Protein AF-A0A455ZDM4-F1 (afdb_monomer)

Nearest PDB structures (foldseek):
  7m30-assembly1_D  TM=3.899E-01  e=8.825E-01  Human betaherpesvirus 5
  1i3s-assembly2_B  TM=4.236E-01  e=5.001E+00  Autographa californica nucleopolyhedrovirus
  5ypz-assembly1_A  TM=2.603E-01  e=2.805E+00  Escherichia coli
  2p7q-assembly4_C-2  TM=2.617E-01  e=5.614E+00  Listeria monocytogenes EGD-e
  5ax6-assembly1_A  TM=1.168E-01  e=2.647E+00  Escherichia coli

pLDDT: mean 83.83, std 15.77, range [37.62, 98.62]

Sequence (285 aa):
MEKLGLNQQLLENRGVLVPLLKGLKTSVLVPISIRMGDTHIRTDARIALRANTSGLLEPIIYPVRKAPNFKESFFGHYFTKEDQRHLTTTGNMGRVVDLIHPVTNEVIPSLISIDRLTREFFSYRTENIRIPQTIGGIQLSKEQEEILKSGRVLFLENILSRRGNLFNASLQFNAEKGYVEFLFNKELKES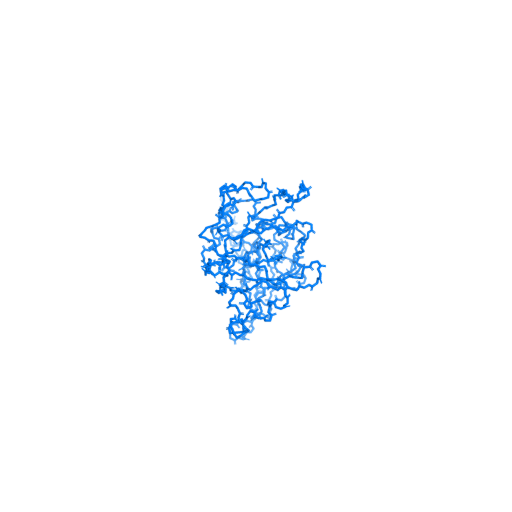KLNNLFQKNSTFKPPFDIPKIFRGKLLENWQYEKLKAGEIVYINGLTNKKGNQYQGYISYDKNNGKFEFSFKNPNKKEQQEAKKISGISKGRKL

InterPro domains:
  IPR025222 Domain of unknown function DUF3945 [PF13101] (132-185)
  IPR025222 Domain of unknown function DUF3945 [PF13101] (215-262)
  IPR025343 Domain of unknown function DUF4099 [PF13351] (1-71)

Mean predicted aligned error: 13.72 Å

Structure (mmCIF, N/CA/C/O backbone):
data_AF-A0A455ZDM4-F1
#
_entry.id   AF-A0A455ZDM4-F1
#
loop_
_atom_site.group_PDB
_atom_site.id
_atom_site.type_symbol
_atom_site.label_atom_id
_atom_site.label_alt_id
_atom_site.label_comp_id
_atom_site.label_asym_id
_atom_site.label_entity_id
_atom_site.label_seq_id
_atom_site.pdbx_PDB_ins_code
_atom_site.Cartn_x
_atom_site.Cartn_y
_atom_site.Cartn_z
_atom_site.occupancy
_atom_site.B_iso_or_equiv
_atom_site.auth_seq_id
_atom_site.auth_comp_id
_atom_site.auth_asym_id
_atom_site.auth_atom_id
_atom_site.pdbx_PDB_model_num
ATOM 1 N N . MET A 1 1 ? 5.289 -8.145 -26.610 1.00 77.44 1 MET A N 1
ATOM 2 C CA . MET A 1 1 ? 5.295 -9.226 -25.597 1.00 77.44 1 MET A CA 1
ATOM 3 C C . MET A 1 1 ? 6.269 -10.341 -25.965 1.00 77.44 1 MET A C 1
ATOM 5 O O . MET A 1 1 ? 7.134 -10.631 -25.153 1.00 77.44 1 MET A O 1
ATOM 9 N N . GLU A 1 2 ? 6.237 -10.879 -27.189 1.00 78.62 2 GLU A N 1
ATOM 10 C CA . GLU A 1 2 ? 7.187 -11.925 -27.635 1.00 78.62 2 GLU A CA 1
ATOM 11 C C . GLU A 1 2 ? 8.663 -11.518 -27.536 1.00 78.62 2 GLU A C 1
ATOM 13 O O . GLU A 1 2 ? 9.494 -12.312 -27.109 1.00 78.62 2 GLU A O 1
ATOM 18 N N . LYS A 1 3 ? 8.985 -10.247 -27.820 1.00 81.75 3 LYS A N 1
ATOM 19 C CA . LYS A 1 3 ? 10.337 -9.678 -27.637 1.00 81.75 3 LYS A CA 1
ATOM 20 C C . LYS A 1 3 ? 10.862 -9.753 -26.193 1.00 81.75 3 LYS A C 1
ATOM 22 O O . LYS A 1 3 ? 12.057 -9.593 -25.986 1.00 81.75 3 LYS A O 1
ATOM 27 N N . LEU A 1 4 ? 9.977 -9.972 -25.217 1.00 83.44 4 LEU A N 1
ATOM 28 C CA . LEU A 1 4 ? 10.308 -10.175 -23.804 1.00 83.44 4 LEU A CA 1
ATOM 29 C C . LEU A 1 4 ? 10.311 -11.661 -23.411 1.00 83.44 4 LEU A C 1
ATOM 31 O O . LEU A 1 4 ? 10.387 -11.980 -22.227 1.00 83.44 4 LEU A O 1
ATOM 35 N N . GLY A 1 5 ? 10.180 -12.578 -24.375 1.00 84.94 5 GLY A N 1
ATOM 36 C CA . GLY A 1 5 ? 10.022 -14.011 -24.125 1.00 84.94 5 GLY A CA 1
ATOM 37 C C . GLY A 1 5 ? 8.669 -14.386 -23.512 1.00 84.94 5 GLY A C 1
ATOM 38 O O . GLY A 1 5 ? 8.547 -15.450 -22.915 1.00 84.94 5 GLY A O 1
ATOM 39 N N . LEU A 1 6 ? 7.661 -13.515 -23.626 1.00 89.06 6 LEU A N 1
ATOM 40 C CA . LEU A 1 6 ? 6.334 -13.727 -23.050 1.00 89.06 6 LEU A CA 1
ATOM 41 C C . LEU A 1 6 ? 5.373 -14.266 -24.103 1.00 89.06 6 LEU A C 1
ATOM 43 O O . LEU A 1 6 ? 5.242 -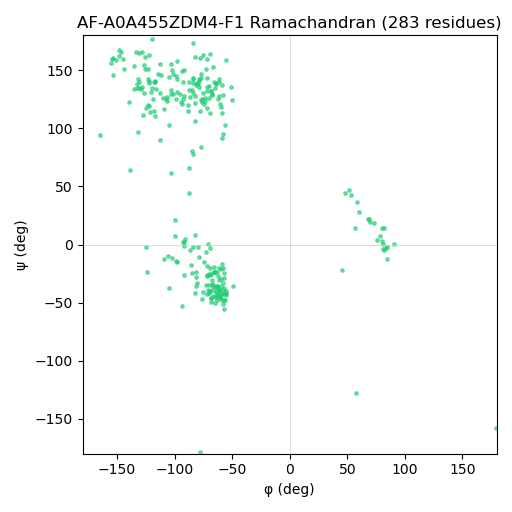13.675 -25.175 1.00 89.06 6 LEU A O 1
ATOM 47 N N . ASN A 1 7 ? 4.648 -15.326 -23.753 1.00 89.62 7 ASN A N 1
ATOM 48 C CA . ASN A 1 7 ? 3.557 -15.870 -24.555 1.00 89.62 7 ASN A CA 1
ATOM 49 C C . ASN A 1 7 ? 2.242 -15.892 -23.759 1.00 89.62 7 ASN A C 1
ATOM 51 O O . ASN A 1 7 ? 2.231 -15.760 -22.531 1.00 89.62 7 ASN A O 1
ATOM 55 N N . GLN A 1 8 ? 1.127 -16.030 -24.475 1.00 91.75 8 GLN A N 1
ATOM 56 C CA . GLN A 1 8 ? -0.216 -16.008 -23.896 1.00 91.75 8 GLN A CA 1
ATOM 57 C C . GLN A 1 8 ? -0.405 -17.112 -22.846 1.00 91.75 8 GLN A C 1
ATOM 59 O O . GLN A 1 8 ? -0.814 -16.820 -21.724 1.00 91.75 8 GLN A O 1
ATOM 64 N N . GLN A 1 9 ? -0.011 -18.344 -23.176 1.00 93.69 9 GLN A N 1
ATOM 65 C CA . GLN A 1 9 ? -0.153 -19.510 -22.303 1.00 93.69 9 GLN A CA 1
ATOM 66 C C . GLN A 1 9 ? 0.539 -19.313 -20.944 1.00 93.69 9 GLN A C 1
ATOM 68 O O . GLN A 1 9 ? -0.028 -19.631 -19.901 1.00 93.69 9 GLN A O 1
ATOM 73 N N . LEU A 1 10 ? 1.746 -18.736 -20.920 1.00 91.44 10 LEU A N 1
ATOM 74 C CA . LEU A 1 10 ? 2.462 -18.400 -19.688 1.00 91.44 10 LEU A CA 1
ATOM 75 C C . LEU A 1 10 ? 1.663 -17.412 -18.828 1.00 91.44 10 LEU A C 1
ATOM 77 O O . LEU A 1 10 ? 1.552 -17.600 -17.617 1.00 91.44 10 LEU A O 1
ATOM 81 N N . LEU A 1 11 ? 1.114 -16.360 -19.437 1.00 93.62 11 LEU A N 1
ATOM 82 C CA . LEU A 1 11 ? 0.364 -15.320 -18.726 1.00 93.62 11 LEU A CA 1
ATOM 83 C C . LEU A 1 11 ? -0.989 -15.833 -18.210 1.00 93.62 11 LEU A C 1
ATOM 85 O O . LEU A 1 11 ? -1.417 -15.433 -17.125 1.00 93.62 11 LEU A O 1
ATOM 89 N N . GLU A 1 12 ? -1.644 -16.725 -18.952 1.00 95.25 12 GLU A N 1
ATOM 90 C CA . GLU A 1 12 ? -2.886 -17.399 -18.548 1.00 95.25 12 GLU A CA 1
ATOM 91 C C . GLU A 1 12 ? -2.646 -18.370 -17.398 1.00 95.25 12 GLU A C 1
ATOM 93 O O . GLU A 1 12 ? -3.310 -18.265 -16.369 1.00 95.25 12 GLU A O 1
ATOM 98 N N . ASN A 1 13 ? -1.632 -19.233 -17.513 1.00 94.50 13 ASN A N 1
ATOM 99 C CA . ASN A 1 13 ? -1.263 -20.193 -16.470 1.00 94.50 13 ASN A CA 1
ATOM 100 C C . ASN A 1 13 ? -0.889 -19.504 -15.149 1.00 94.50 13 ASN A C 1
ATOM 102 O O . ASN A 1 13 ? -1.081 -20.059 -14.070 1.00 94.50 13 ASN A O 1
ATOM 106 N N . ARG A 1 14 ? -0.350 -18.282 -15.220 1.00 93.06 14 ARG A N 1
ATOM 107 C CA . ARG A 1 14 ? -0.032 -17.450 -14.049 1.00 93.06 14 ARG A CA 1
ATOM 108 C C . ARG A 1 14 ? -1.217 -16.609 -13.563 1.00 93.06 14 ARG A C 1
ATOM 110 O O . ARG A 1 14 ? -1.086 -15.927 -12.549 1.00 93.06 14 ARG A O 1
ATOM 117 N N . GLY A 1 15 ? -2.351 -16.628 -14.265 1.00 95.06 15 GLY A N 1
ATOM 118 C CA . GLY A 1 15 ? -3.552 -15.863 -13.925 1.00 95.06 15 GLY A CA 1
ATOM 119 C C . GLY A 1 15 ? -3.395 -14.347 -14.075 1.00 95.06 15 GLY A C 1
ATOM 120 O O . GLY A 1 15 ? -4.125 -13.590 -13.438 1.00 95.06 15 GLY A O 1
ATOM 121 N N . VAL A 1 16 ? -2.433 -13.884 -14.881 1.00 95.81 16 VAL A N 1
ATOM 122 C CA . VAL A 1 16 ? -2.102 -12.454 -15.015 1.00 95.81 16 VAL A CA 1
ATOM 123 C C . VAL A 1 16 ? -2.513 -11.843 -16.349 1.00 95.81 16 VAL A C 1
ATOM 125 O O . VAL A 1 16 ? -2.532 -10.620 -16.435 1.00 95.81 16 VAL A O 1
ATOM 128 N N . LEU A 1 17 ? -2.888 -12.640 -17.358 1.00 94.56 17 LEU A N 1
ATOM 129 C CA . LEU A 1 17 ? -3.265 -12.115 -18.677 1.00 94.56 17 LEU A CA 1
ATOM 130 C C . LEU A 1 17 ? -4.421 -11.105 -18.595 1.00 94.56 17 LEU A C 1
ATOM 132 O O . LEU A 1 17 ? -4.282 -9.968 -19.034 1.00 94.56 17 LEU A O 1
ATOM 136 N N . VAL A 1 18 ? -5.552 -11.500 -18.003 1.00 94.56 18 VAL A N 1
ATOM 137 C CA . VAL A 1 18 ? -6.745 -10.639 -17.928 1.00 94.56 18 VAL A CA 1
ATOM 138 C C . VAL A 1 18 ? -6.487 -9.359 -17.116 1.00 94.56 18 VAL A C 1
ATOM 140 O O . VAL A 1 18 ? -6.825 -8.283 -17.610 1.00 94.56 18 VAL A O 1
ATOM 143 N N . PRO A 1 19 ? -5.880 -9.404 -15.910 1.00 93.94 19 PRO A N 1
ATOM 144 C CA . PRO A 1 19 ? -5.465 -8.188 -15.205 1.00 93.94 19 PRO A CA 1
ATOM 145 C C . PRO A 1 19 ? -4.550 -7.285 -16.038 1.00 93.94 19 PRO A C 1
ATOM 147 O O . PRO A 1 19 ? -4.764 -6.075 -16.077 1.00 93.94 19 PRO A O 1
ATOM 150 N N . LEU A 1 20 ? -3.572 -7.868 -16.735 1.00 92.69 20 LEU A N 1
ATOM 151 C CA . LEU A 1 20 ? -2.607 -7.127 -17.541 1.00 92.69 20 LEU A CA 1
ATOM 152 C C . LEU A 1 20 ? -3.279 -6.365 -18.690 1.00 92.69 20 LEU A C 1
ATOM 154 O O . LEU A 1 20 ? -2.979 -5.193 -18.903 1.00 92.69 20 LEU A O 1
ATOM 158 N N . LEU A 1 21 ? -4.237 -6.995 -19.378 1.00 90.81 21 LEU A N 1
ATOM 159 C CA . LEU A 1 21 ? -5.038 -6.354 -20.431 1.00 90.81 21 LEU A CA 1
ATOM 160 C C . LEU A 1 21 ? -5.947 -5.236 -19.896 1.00 90.81 21 LEU A C 1
ATOM 162 O O . LEU A 1 21 ? -6.287 -4.319 -20.635 1.00 90.81 21 LEU A O 1
ATOM 166 N N . LYS A 1 22 ? -6.300 -5.268 -18.605 1.00 91.88 22 LYS A N 1
ATOM 167 C CA . LYS A 1 22 ? -7.008 -4.176 -17.911 1.00 91.88 22 LYS A CA 1
ATOM 168 C C . LYS A 1 22 ? -6.071 -3.055 -17.437 1.00 91.88 22 LYS A C 1
ATOM 170 O O . LYS A 1 22 ? -6.500 -2.186 -16.683 1.00 91.88 22 LYS A O 1
ATOM 175 N N . GLY A 1 23 ? -4.795 -3.090 -17.825 1.00 89.50 23 GLY A N 1
ATOM 176 C CA . GLY A 1 23 ? -3.782 -2.115 -17.414 1.00 89.50 23 GLY A CA 1
ATOM 177 C C . GLY A 1 23 ? -3.233 -2.338 -16.002 1.00 89.50 23 GLY A C 1
ATOM 178 O O . GLY A 1 23 ? -2.477 -1.506 -15.501 1.00 89.50 23 GLY A O 1
ATOM 179 N N . LEU A 1 24 ? -3.581 -3.448 -15.341 1.00 92.56 24 LEU A N 1
ATOM 180 C CA . LEU A 1 24 ? -3.055 -3.760 -14.015 1.00 92.56 24 LEU A CA 1
ATOM 181 C C . LEU A 1 24 ? -1.655 -4.359 -14.128 1.00 92.56 24 LEU A C 1
ATOM 183 O O . LEU A 1 24 ? -1.386 -5.225 -14.961 1.00 92.56 24 LEU A O 1
ATOM 187 N N . LYS A 1 25 ? -0.763 -3.945 -13.229 1.00 95.00 25 LYS A N 1
ATOM 188 C CA . LYS A 1 25 ? 0.551 -4.574 -13.087 1.00 95.00 25 LYS A CA 1
ATOM 189 C C . LYS A 1 25 ? 0.388 -6.032 -12.637 1.00 95.00 25 LYS A C 1
ATOM 191 O O . LYS A 1 25 ? -0.423 -6.309 -11.750 1.00 95.00 25 LYS A O 1
ATOM 196 N N . THR A 1 26 ? 1.169 -6.959 -13.199 1.00 95.88 26 THR A N 1
ATOM 197 C CA . THR A 1 26 ? 1.106 -8.393 -12.859 1.00 95.88 26 THR A CA 1
ATOM 198 C C . THR A 1 26 ? 1.183 -8.599 -11.348 1.00 95.88 26 THR A C 1
ATOM 200 O O . THR A 1 26 ? 1.991 -7.970 -10.669 1.00 95.88 26 THR A O 1
ATOM 203 N N . SER A 1 27 ? 0.337 -9.462 -10.785 1.00 93.75 27 SER A N 1
ATOM 204 C CA . SER A 1 27 ? 0.298 -9.728 -9.335 1.00 93.75 27 SER A CA 1
ATOM 205 C C . SER A 1 27 ? 1.468 -10.586 -8.844 1.00 93.75 27 SER A C 1
ATOM 207 O O . SER A 1 27 ? 1.731 -10.644 -7.644 1.00 93.75 27 SER A O 1
ATOM 209 N N . VAL A 1 28 ? 2.171 -11.234 -9.774 1.00 95.56 28 VAL A N 1
ATOM 210 C CA . VAL A 1 28 ? 3.334 -12.089 -9.536 1.00 95.56 28 VAL A CA 1
ATOM 211 C C . VAL A 1 28 ? 4.497 -11.677 -10.435 1.00 95.56 28 VAL A C 1
ATOM 213 O O . VAL A 1 28 ? 4.321 -10.940 -11.412 1.00 95.56 28 VAL A O 1
ATOM 216 N N . LEU A 1 29 ? 5.680 -12.181 -10.095 1.00 96.44 29 LEU A N 1
ATOM 217 C CA . LEU A 1 29 ? 6.851 -12.122 -10.956 1.00 96.44 29 LEU A CA 1
ATOM 218 C C . LEU A 1 29 ? 6.670 -13.045 -12.163 1.00 96.44 29 LEU A C 1
ATOM 220 O O . LEU A 1 29 ? 6.207 -14.182 -12.031 1.00 96.44 29 LEU A O 1
ATOM 224 N N . VAL A 1 30 ? 7.037 -12.533 -13.331 1.00 95.31 30 VAL A N 1
ATOM 225 C CA . VAL A 1 30 ? 7.038 -13.254 -14.599 1.00 95.31 30 VAL A CA 1
ATOM 226 C C . VAL A 1 30 ? 8.469 -13.240 -15.141 1.00 95.31 30 VAL A C 1
ATOM 228 O O . VAL A 1 30 ? 9.076 -12.165 -15.180 1.00 95.31 30 VAL A O 1
ATOM 231 N N . PRO A 1 31 ? 9.014 -14.397 -15.555 1.00 94.50 31 PRO A N 1
ATOM 232 C CA . PRO A 1 31 ? 10.329 -14.441 -16.170 1.00 94.50 31 PRO A CA 1
ATOM 233 C C . PRO A 1 31 ? 10.277 -13.755 -17.533 1.00 94.50 31 PRO A C 1
ATOM 235 O O . PRO A 1 31 ? 9.392 -14.031 -18.346 1.00 94.50 31 PRO A O 1
ATOM 238 N N . ILE A 1 32 ? 11.239 -12.876 -17.787 1.00 94.25 32 ILE A N 1
ATOM 239 C CA . ILE A 1 32 ? 11.417 -12.202 -19.069 1.00 94.25 32 ILE A CA 1
ATOM 240 C C . ILE A 1 32 ? 12.816 -12.452 -19.620 1.00 94.25 32 ILE A C 1
ATOM 242 O O . ILE A 1 32 ? 13.791 -12.623 -18.883 1.00 94.25 32 ILE A O 1
ATOM 246 N N . SER A 1 33 ? 12.915 -12.432 -20.945 1.00 91.88 33 SER A N 1
ATOM 247 C CA . SER A 1 33 ? 14.182 -12.428 -21.663 1.00 91.88 33 SER A CA 1
ATOM 248 C C . SER A 1 33 ? 14.239 -11.216 -22.579 1.00 91.88 33 SER A C 1
ATOM 250 O O . SER A 1 33 ? 13.400 -11.065 -23.459 1.00 91.88 33 SER A O 1
ATOM 252 N N . ILE A 1 34 ? 15.231 -10.357 -22.364 1.00 89.25 34 ILE A N 1
ATOM 253 C CA . ILE A 1 34 ? 15.478 -9.166 -23.177 1.00 89.25 34 ILE A CA 1
ATOM 254 C C . ILE A 1 34 ? 16.709 -9.444 -24.039 1.00 89.25 34 ILE A C 1
ATOM 256 O O . ILE A 1 34 ? 17.759 -9.824 -23.518 1.00 89.25 34 ILE A O 1
ATOM 260 N N . ARG A 1 35 ? 16.572 -9.259 -25.355 1.00 87.38 35 ARG A N 1
ATOM 261 C CA . ARG A 1 35 ? 17.680 -9.330 -26.316 1.00 87.38 35 ARG A CA 1
ATOM 262 C C . ARG A 1 35 ? 18.039 -7.924 -26.786 1.00 87.38 35 ARG A C 1
ATOM 264 O O . ARG A 1 35 ? 17.174 -7.217 -27.298 1.00 87.38 35 ARG A O 1
ATOM 271 N N . MET A 1 36 ? 19.296 -7.533 -26.605 1.00 85.94 36 MET A N 1
ATOM 272 C CA . MET A 1 36 ? 19.855 -6.243 -27.019 1.00 85.94 36 MET A CA 1
ATOM 273 C C . MET A 1 36 ? 21.173 -6.495 -27.757 1.00 85.94 36 MET A C 1
ATOM 275 O O . MET A 1 36 ? 22.210 -6.698 -27.128 1.00 85.94 36 MET A O 1
ATOM 279 N N . GLY A 1 37 ? 21.117 -6.534 -29.093 1.00 86.00 37 GLY A N 1
ATOM 280 C CA . GLY A 1 37 ? 22.232 -7.025 -29.910 1.00 86.00 37 GLY A CA 1
ATOM 281 C C . GLY A 1 37 ? 22.587 -8.464 -29.523 1.00 86.00 37 GLY A C 1
ATOM 282 O O . GLY A 1 37 ? 21.695 -9.305 -29.396 1.00 86.00 37 GLY A O 1
ATOM 283 N N . ASP A 1 38 ? 23.864 -8.713 -29.242 1.00 89.69 38 ASP A N 1
ATOM 284 C CA . ASP A 1 38 ? 24.358 -10.020 -28.780 1.00 89.69 38 ASP A CA 1
ATOM 285 C C . ASP A 1 38 ? 24.091 -10.278 -27.286 1.00 89.69 38 ASP A C 1
ATOM 287 O O . ASP A 1 38 ? 24.223 -11.401 -26.787 1.00 89.69 38 ASP A O 1
ATOM 291 N N . THR A 1 39 ? 23.668 -9.248 -26.546 1.00 90.00 39 THR A N 1
ATOM 292 C CA . THR A 1 39 ? 23.433 -9.346 -25.104 1.00 90.00 39 THR A CA 1
ATOM 293 C C . THR A 1 39 ? 22.061 -9.943 -24.814 1.00 90.00 39 THR A C 1
ATOM 295 O O . THR A 1 39 ? 21.026 -9.458 -25.276 1.00 90.00 39 THR A O 1
ATOM 298 N N . HIS A 1 40 ? 22.056 -10.981 -23.978 1.00 89.81 40 HIS A N 1
ATOM 299 C CA . HIS A 1 40 ? 20.859 -11.683 -23.532 1.00 89.81 40 HIS A CA 1
ATOM 300 C C . HIS A 1 40 ? 20.691 -11.531 -22.020 1.00 89.81 40 HIS A C 1
ATOM 302 O O . HIS A 1 40 ? 21.441 -12.114 -21.240 1.00 89.81 40 HIS A O 1
ATOM 308 N N . ILE A 1 41 ? 19.673 -10.784 -21.597 1.00 89.56 41 ILE A N 1
ATOM 309 C CA . ILE A 1 41 ? 19.326 -10.611 -20.183 1.00 89.56 41 ILE A CA 1
ATOM 310 C C . ILE A 1 41 ? 18.141 -11.519 -19.864 1.00 89.56 41 ILE A C 1
ATOM 312 O O . ILE A 1 41 ? 17.126 -11.494 -20.563 1.00 89.56 41 ILE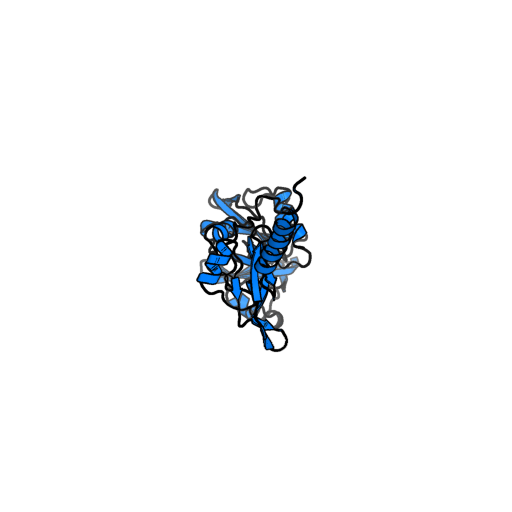 A O 1
ATOM 316 N N . ARG A 1 42 ? 18.254 -12.312 -18.796 1.00 91.88 42 ARG A N 1
ATOM 317 C CA . ARG A 1 42 ? 17.144 -13.076 -18.211 1.00 91.88 42 ARG A CA 1
ATOM 318 C C . ARG A 1 42 ? 16.932 -12.614 -16.781 1.00 91.88 42 ARG A C 1
ATOM 320 O O . ARG A 1 42 ? 17.876 -12.604 -15.997 1.00 91.88 42 ARG A O 1
ATOM 327 N N . THR A 1 43 ? 15.711 -12.214 -16.457 1.00 93.50 43 THR A N 1
ATOM 328 C CA . THR A 1 43 ? 15.358 -11.743 -15.116 1.00 93.50 43 THR A CA 1
ATOM 329 C C . THR A 1 43 ? 13.879 -11.963 -14.847 1.00 93.50 43 THR A C 1
ATOM 331 O O . THR A 1 43 ? 13.086 -12.105 -15.777 1.00 93.50 43 THR A O 1
ATOM 334 N N . ASP A 1 44 ? 13.508 -11.956 -13.576 1.00 95.38 44 ASP A N 1
ATOM 335 C CA . ASP A 1 44 ? 12.117 -11.881 -13.163 1.00 95.38 44 ASP A CA 1
ATOM 336 C C . ASP A 1 44 ? 11.690 -10.414 -13.057 1.00 95.38 44 ASP A C 1
ATOM 338 O O . ASP A 1 44 ? 12.438 -9.550 -12.586 1.00 95.38 44 ASP A O 1
ATOM 342 N N . ALA A 1 45 ? 10.468 -10.122 -13.493 1.00 96.12 45 ALA A N 1
ATOM 343 C CA . ALA A 1 45 ? 9.913 -8.777 -13.451 1.00 96.12 45 ALA A CA 1
ATOM 344 C C . ALA A 1 45 ? 8.413 -8.793 -13.158 1.00 96.12 45 ALA A C 1
ATOM 346 O O . ALA A 1 45 ? 7.715 -9.782 -13.395 1.00 96.12 45 ALA A O 1
ATOM 347 N N . ARG A 1 46 ? 7.895 -7.660 -12.686 1.00 96.81 46 ARG A N 1
ATOM 348 C CA . ARG A 1 46 ? 6.471 -7.344 -12.839 1.00 96.81 46 ARG A CA 1
ATOM 349 C C . ARG A 1 46 ? 6.278 -6.511 -14.093 1.00 96.81 46 ARG A C 1
ATOM 351 O O . ARG A 1 46 ? 7.163 -5.751 -14.478 1.00 96.81 46 ARG A O 1
ATOM 358 N N . ILE A 1 47 ? 5.121 -6.650 -14.726 1.00 95.31 47 ILE A N 1
ATOM 359 C CA . ILE A 1 47 ? 4.847 -6.019 -16.021 1.00 95.31 47 ILE A CA 1
ATOM 360 C C . ILE A 1 47 ? 3.511 -5.300 -15.952 1.00 95.31 47 ILE A C 1
ATOM 362 O O . ILE A 1 47 ? 2.567 -5.816 -15.361 1.00 95.31 47 ILE A O 1
ATOM 366 N N . ALA A 1 48 ? 3.422 -4.122 -16.553 1.00 94.62 48 ALA A N 1
ATOM 367 C CA . ALA A 1 48 ? 2.160 -3.445 -16.831 1.00 94.62 48 ALA A CA 1
ATOM 368 C C . ALA A 1 48 ? 2.094 -3.092 -18.320 1.00 94.62 48 ALA A C 1
ATOM 370 O O . ALA A 1 48 ? 3.132 -2.930 -18.955 1.00 94.62 48 ALA A O 1
ATOM 371 N N . LEU A 1 49 ? 0.892 -2.957 -18.874 1.00 93.00 49 LEU A N 1
ATOM 372 C CA . LEU A 1 49 ? 0.696 -2.407 -20.216 1.00 93.00 49 LEU A CA 1
ATOM 373 C C . LEU A 1 49 ? 0.200 -0.970 -20.093 1.00 93.00 49 LEU A C 1
ATOM 375 O O . LEU A 1 49 ? -0.722 -0.705 -19.319 1.00 93.00 49 LEU A O 1
ATOM 379 N N . ARG A 1 50 ? 0.798 -0.050 -20.849 1.00 90.88 50 ARG A N 1
ATOM 380 C CA . ARG A 1 50 ? 0.326 1.335 -20.957 1.00 90.88 50 ARG A CA 1
ATOM 381 C C . ARG A 1 50 ? 0.241 1.758 -22.410 1.00 90.88 50 ARG A C 1
ATOM 383 O O . ARG A 1 50 ? 1.090 1.383 -23.205 1.00 90.88 50 ARG A O 1
ATOM 390 N N . ALA A 1 51 ? -0.777 2.545 -22.738 1.00 90.31 51 ALA A N 1
ATOM 391 C CA . ALA A 1 51 ? -0.845 3.194 -24.035 1.00 90.31 51 ALA A CA 1
ATOM 392 C C . ALA A 1 51 ? 0.200 4.317 -24.099 1.00 90.31 51 ALA A C 1
ATOM 394 O O . ALA A 1 51 ? 0.303 5.121 -23.169 1.00 90.31 51 ALA A O 1
ATOM 395 N N . ASN A 1 52 ? 0.974 4.358 -25.178 1.00 87.94 52 ASN A N 1
ATOM 396 C CA . ASN A 1 52 ? 1.850 5.478 -25.491 1.00 87.94 52 ASN A CA 1
ATOM 397 C C . ASN A 1 52 ? 1.044 6.656 -26.078 1.00 87.94 52 ASN A C 1
ATOM 399 O O . ASN A 1 52 ? -0.179 6.590 -26.218 1.00 87.94 52 ASN A O 1
ATOM 403 N N . THR A 1 53 ? 1.725 7.743 -26.449 1.00 88.69 53 THR A N 1
ATOM 404 C CA . THR A 1 53 ? 1.093 8.946 -27.031 1.00 88.69 53 THR A CA 1
ATOM 405 C C . THR A 1 53 ? 0.367 8.684 -28.352 1.00 88.69 53 THR A C 1
ATOM 407 O O . THR A 1 53 ? -0.510 9.455 -28.724 1.00 88.69 53 THR A O 1
ATOM 410 N N . SER A 1 54 ? 0.700 7.594 -29.046 1.00 90.69 54 SER A N 1
ATOM 411 C CA . SER A 1 54 ? 0.044 7.153 -30.285 1.00 90.69 54 SER A CA 1
ATOM 412 C C . SER A 1 54 ? -1.105 6.165 -30.037 1.00 90.69 54 SER A C 1
ATOM 414 O O . SER A 1 54 ? -1.687 5.651 -30.988 1.00 90.69 54 SER A O 1
ATOM 416 N N . GLY A 1 55 ? -1.422 5.852 -28.775 1.00 87.19 55 GLY A N 1
ATOM 417 C CA . GLY A 1 55 ? -2.458 4.887 -28.401 1.00 87.19 55 GLY A CA 1
ATOM 418 C C . GLY A 1 55 ? -2.030 3.416 -28.480 1.00 87.19 55 GLY A C 1
ATOM 419 O O . GLY A 1 55 ? -2.843 2.534 -28.205 1.00 87.19 55 GLY A O 1
ATOM 420 N N . LEU A 1 56 ? -0.769 3.121 -28.817 1.00 88.75 56 LEU A N 1
ATOM 421 C CA . LEU A 1 56 ? -0.255 1.750 -28.876 1.00 88.75 56 LEU A CA 1
ATOM 422 C C . LEU A 1 56 ? 0.134 1.256 -27.481 1.00 88.75 56 LEU A C 1
ATOM 424 O O . LEU A 1 56 ? 0.755 1.980 -26.707 1.00 88.75 56 LEU A O 1
ATOM 428 N N . LEU A 1 57 ? -0.210 0.005 -27.166 1.00 87.38 57 LEU A N 1
ATOM 429 C CA . LEU A 1 57 ? 0.139 -0.611 -25.887 1.00 87.38 57 LEU A CA 1
ATOM 430 C C . LEU A 1 57 ? 1.614 -1.018 -25.843 1.00 87.38 57 LEU A C 1
ATOM 432 O O . LEU A 1 57 ? 2.070 -1.863 -26.615 1.00 87.38 57 LEU A O 1
ATOM 436 N N . GLU A 1 58 ? 2.326 -0.487 -24.858 1.00 89.50 58 GLU A N 1
ATOM 437 C CA . GLU A 1 58 ? 3.719 -0.792 -24.566 1.00 89.50 58 GLU A CA 1
ATOM 438 C C . GLU A 1 58 ? 3.866 -1.444 -23.183 1.00 89.50 58 GLU A C 1
ATOM 440 O O . GLU A 1 58 ? 3.190 -1.054 -22.221 1.00 89.50 58 GLU A O 1
ATOM 445 N N . PRO A 1 59 ? 4.744 -2.455 -23.052 1.00 90.44 59 PRO A N 1
ATOM 446 C CA . PRO A 1 59 ? 5.050 -3.048 -21.764 1.00 90.44 59 PRO A CA 1
ATOM 447 C C . PRO A 1 59 ? 5.985 -2.144 -20.956 1.00 90.44 59 PRO A C 1
ATOM 449 O O . PRO A 1 59 ? 7.100 -1.846 -21.377 1.00 90.44 59 PRO A O 1
ATOM 452 N N . ILE A 1 60 ? 5.565 -1.796 -19.743 1.00 93.00 60 ILE A N 1
ATOM 453 C CA . ILE A 1 60 ? 6.443 -1.244 -18.713 1.00 93.00 60 ILE A CA 1
ATOM 454 C C . ILE A 1 60 ? 6.955 -2.397 -17.857 1.00 93.00 60 ILE A C 1
ATOM 456 O O . ILE A 1 60 ? 6.171 -3.189 -17.325 1.00 93.00 60 ILE A O 1
ATOM 460 N N . ILE A 1 61 ? 8.278 -2.486 -17.741 1.00 93.75 61 ILE A N 1
ATOM 461 C CA . ILE A 1 61 ? 8.984 -3.575 -17.071 1.00 93.75 61 ILE A CA 1
ATOM 462 C C . ILE A 1 61 ? 9.540 -3.067 -15.745 1.00 93.75 61 ILE A C 1
ATOM 464 O O . ILE A 1 61 ? 10.312 -2.114 -15.719 1.00 93.75 61 ILE A O 1
ATOM 468 N N . TYR A 1 62 ? 9.192 -3.757 -14.664 1.00 95.56 62 TYR A N 1
ATOM 469 C CA . TYR A 1 62 ? 9.678 -3.499 -13.312 1.00 95.56 62 TYR A CA 1
ATOM 470 C C . TYR A 1 62 ? 10.550 -4.689 -12.872 1.00 95.56 62 TYR A C 1
ATOM 472 O O . TYR A 1 62 ? 10.014 -5.685 -12.368 1.00 95.56 62 TYR A O 1
ATOM 480 N N . PRO A 1 63 ? 11.870 -4.666 -13.137 1.00 94.62 63 PRO A N 1
ATOM 481 C CA . PRO A 1 63 ? 12.756 -5.791 -12.851 1.00 94.62 63 PRO A CA 1
ATOM 482 C C . PRO A 1 63 ? 13.006 -5.951 -11.347 1.00 94.62 63 PRO A C 1
ATOM 484 O O . PRO A 1 63 ? 13.021 -4.977 -10.593 1.00 94.62 63 PRO A O 1
ATOM 487 N N . VAL A 1 64 ? 13.256 -7.184 -10.903 1.00 95.56 64 VAL A N 1
ATOM 488 C CA . VAL A 1 64 ? 13.622 -7.449 -9.506 1.00 95.56 64 VAL A CA 1
ATOM 489 C C . VAL A 1 64 ? 14.999 -6.875 -9.182 1.00 95.56 64 VAL A C 1
ATOM 491 O O . VAL A 1 64 ? 15.989 -7.164 -9.854 1.00 95.56 64 VAL A O 1
ATOM 494 N N . ARG A 1 65 ? 15.077 -6.101 -8.096 1.00 93.62 65 ARG A N 1
ATOM 495 C CA . ARG A 1 65 ? 16.334 -5.613 -7.519 1.00 93.62 65 ARG A CA 1
ATOM 496 C C . ARG A 1 65 ? 16.712 -6.437 -6.294 1.00 93.62 65 ARG A C 1
ATOM 498 O O . ARG A 1 65 ? 15.857 -6.837 -5.504 1.00 93.62 65 ARG A O 1
ATOM 505 N N . LYS A 1 66 ? 18.020 -6.617 -6.084 1.00 92.25 66 LYS A N 1
ATOM 506 C CA . LYS A 1 66 ? 18.566 -7.307 -4.900 1.00 92.25 66 LYS A CA 1
ATOM 507 C C . LYS A 1 66 ? 18.133 -6.638 -3.590 1.00 92.25 66 LYS A C 1
ATOM 509 O O . LYS A 1 66 ? 17.847 -7.317 -2.610 1.00 92.25 66 LYS A O 1
ATOM 514 N N . ALA A 1 67 ? 18.104 -5.309 -3.579 1.00 93.19 67 ALA A N 1
ATOM 515 C CA . ALA A 1 67 ? 17.675 -4.500 -2.450 1.00 93.19 67 ALA A CA 1
ATOM 516 C C . ALA A 1 67 ? 17.088 -3.168 -2.950 1.00 93.19 67 ALA A C 1
ATOM 518 O O . ALA A 1 67 ? 17.402 -2.755 -4.072 1.00 93.19 67 ALA A O 1
ATOM 519 N N . PRO A 1 68 ? 16.268 -2.483 -2.134 1.00 94.38 68 PRO A N 1
ATOM 520 C CA . PRO A 1 68 ? 15.837 -1.121 -2.428 1.00 94.38 68 PRO A CA 1
ATOM 521 C C . PRO A 1 68 ? 17.044 -0.177 -2.483 1.00 94.38 68 PRO A C 1
ATOM 523 O O . PRO A 1 68 ? 17.953 -0.294 -1.656 1.00 94.38 68 PRO A O 1
ATOM 526 N N . ASN A 1 69 ? 17.064 0.766 -3.428 1.00 94.56 69 ASN A N 1
ATOM 527 C CA . ASN A 1 69 ? 18.184 1.702 -3.555 1.00 94.56 69 ASN A CA 1
ATOM 528 C C . ASN A 1 69 ? 18.023 2.914 -2.629 1.00 94.56 69 ASN A C 1
ATOM 530 O O . ASN A 1 69 ? 17.621 3.984 -3.064 1.00 94.56 69 ASN A O 1
ATOM 534 N N . PHE A 1 70 ? 18.357 2.757 -1.351 1.00 96.38 70 PHE A N 1
ATOM 535 C CA . PHE A 1 70 ? 18.342 3.871 -0.396 1.00 96.38 70 PHE A CA 1
ATOM 536 C C . PHE A 1 70 ? 19.579 4.785 -0.471 1.00 96.38 70 PHE A C 1
ATOM 538 O O . PHE A 1 70 ? 19.666 5.734 0.304 1.00 96.38 70 PHE A O 1
ATOM 545 N N . LYS A 1 71 ? 20.561 4.475 -1.332 1.00 95.12 71 LYS A N 1
ATOM 546 C CA . LYS A 1 71 ? 21.815 5.243 -1.435 1.00 95.12 71 LYS A CA 1
ATOM 547 C C . LYS A 1 71 ? 21.656 6.509 -2.271 1.00 95.12 71 LYS A C 1
ATOM 549 O O . LYS A 1 71 ? 22.330 7.497 -2.010 1.00 95.12 71 LYS A O 1
ATOM 554 N N . GL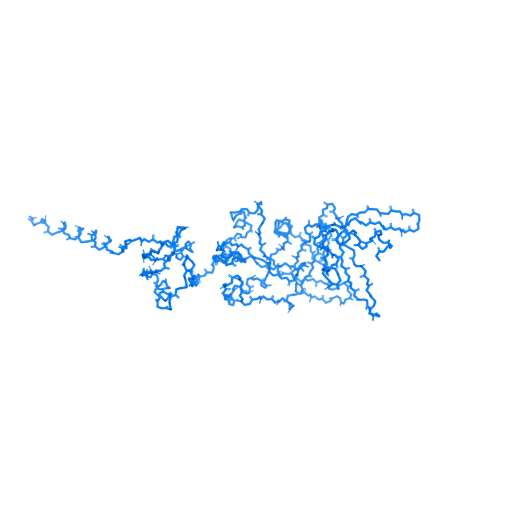U A 1 72 ? 20.792 6.450 -3.274 1.00 94.81 72 GLU A N 1
ATOM 555 C CA . GLU A 1 72 ? 20.485 7.567 -4.162 1.00 94.81 72 GLU A CA 1
ATOM 556 C C . GLU A 1 72 ? 19.210 8.279 -3.712 1.00 94.81 72 GLU A C 1
ATOM 558 O O . GLU A 1 72 ? 18.373 7.704 -3.008 1.00 94.81 72 GLU A O 1
ATOM 563 N N . SER A 1 73 ? 19.059 9.537 -4.129 1.00 96.12 73 SER A N 1
ATOM 564 C CA . SER A 1 73 ? 17.808 10.254 -3.921 1.00 96.12 73 SER A CA 1
ATOM 565 C C . SER A 1 73 ? 16.716 9.700 -4.836 1.00 96.12 73 SER A C 1
ATOM 567 O O . SER A 1 73 ? 16.949 9.336 -5.989 1.00 96.12 73 SER A O 1
ATOM 569 N N . PHE A 1 74 ? 15.492 9.656 -4.322 1.00 97.50 74 PHE A N 1
ATOM 570 C CA . PHE A 1 74 ? 14.307 9.334 -5.102 1.00 97.50 74 PHE A CA 1
ATOM 571 C C . PHE A 1 74 ? 13.536 10.622 -5.362 1.00 97.50 74 PHE A C 1
ATOM 573 O O . PHE A 1 74 ? 12.896 11.150 -4.457 1.00 97.50 74 PHE A O 1
ATOM 580 N N . PHE A 1 75 ? 13.647 11.155 -6.583 1.00 97.19 75 PHE A N 1
ATOM 581 C CA . PHE A 1 75 ? 13.046 12.440 -6.967 1.00 97.19 75 PHE A CA 1
ATOM 582 C C . PHE A 1 75 ? 13.398 13.578 -5.992 1.00 97.19 75 PHE A C 1
ATOM 584 O O . PHE A 1 75 ? 12.533 14.313 -5.527 1.00 97.19 75 PHE A O 1
ATOM 591 N N . GLY A 1 76 ? 14.682 13.688 -5.638 1.00 96.25 76 GLY A N 1
ATOM 592 C CA . GLY A 1 76 ? 15.183 14.700 -4.703 1.00 96.25 76 GLY A CA 1
ATOM 593 C C . GLY A 1 76 ? 15.056 14.334 -3.220 1.00 96.25 76 GLY A C 1
ATOM 594 O O . GLY A 1 76 ? 15.720 14.958 -2.396 1.00 96.25 76 GLY A O 1
ATOM 595 N N . HIS A 1 77 ? 14.295 13.294 -2.861 1.00 97.81 77 HIS A N 1
ATOM 596 C CA . HIS A 1 77 ? 14.165 12.847 -1.471 1.00 97.81 77 HIS A CA 1
ATOM 597 C C . HIS A 1 77 ? 15.271 11.867 -1.069 1.00 97.81 77 HIS A C 1
ATOM 599 O O . HIS A 1 77 ? 15.459 10.834 -1.713 1.00 97.81 77 HIS A O 1
ATOM 605 N N . TYR A 1 78 ? 15.964 12.154 0.034 1.00 97.62 78 TYR A N 1
ATOM 606 C CA . TYR A 1 78 ? 16.921 11.239 0.661 1.00 97.62 78 TYR A CA 1
ATOM 607 C C . TYR A 1 78 ? 16.268 10.514 1.839 1.00 97.62 78 TYR A C 1
ATOM 609 O O . TYR A 1 78 ? 15.757 11.135 2.771 1.00 97.62 78 TYR A O 1
ATOM 617 N N . PHE A 1 79 ? 16.308 9.182 1.819 1.00 97.31 79 PHE A N 1
ATOM 618 C CA . PHE A 1 79 ? 15.618 8.367 2.816 1.00 97.31 79 PHE A CA 1
ATOM 619 C C . PHE A 1 79 ? 16.327 8.368 4.171 1.00 97.31 79 PHE A C 1
ATOM 621 O O . PHE A 1 79 ? 17.456 7.883 4.306 1.00 97.31 79 PHE A O 1
ATOM 628 N N . THR A 1 80 ? 15.616 8.810 5.207 1.00 94.69 80 THR A N 1
ATOM 629 C CA . THR A 1 80 ? 16.076 8.695 6.596 1.00 94.69 80 THR A CA 1
ATOM 630 C C . THR A 1 80 ? 16.082 7.232 7.054 1.00 94.69 80 THR A C 1
ATOM 632 O O . THR A 1 80 ? 15.430 6.372 6.461 1.00 94.69 80 THR A O 1
ATOM 635 N N . LYS A 1 81 ? 16.770 6.920 8.160 1.00 92.06 81 LYS A N 1
ATOM 636 C CA . LYS A 1 81 ? 16.718 5.566 8.752 1.00 92.06 81 LYS A CA 1
ATOM 637 C C . LYS A 1 81 ? 15.289 5.140 9.110 1.00 92.06 81 LYS A C 1
ATOM 639 O O . LYS A 1 81 ? 14.967 3.957 9.024 1.00 92.06 81 LYS A O 1
ATOM 644 N N . GLU A 1 82 ? 14.444 6.090 9.501 1.00 88.06 82 GLU A N 1
ATOM 645 C CA . GLU A 1 82 ? 13.032 5.846 9.792 1.00 88.06 82 GLU A CA 1
ATOM 646 C C . GLU A 1 82 ? 12.252 5.504 8.517 1.00 88.06 82 GLU A C 1
ATOM 648 O O . GLU A 1 82 ? 11.571 4.479 8.485 1.00 88.06 82 GLU A O 1
ATOM 653 N N . ASP A 1 83 ? 12.444 6.266 7.434 1.00 94.38 83 ASP A N 1
ATOM 654 C CA . ASP A 1 83 ? 11.817 5.984 6.135 1.00 94.38 83 ASP A CA 1
ATOM 655 C C . ASP A 1 83 ? 12.171 4.578 5.646 1.00 94.38 83 ASP A C 1
ATOM 657 O O . ASP A 1 83 ? 11.299 3.799 5.255 1.00 94.38 83 ASP A O 1
ATOM 661 N N . GLN A 1 84 ? 13.462 4.235 5.710 1.00 94.94 84 GLN A N 1
ATOM 662 C CA . GLN A 1 84 ? 13.971 2.920 5.324 1.00 94.94 84 GLN A CA 1
ATOM 663 C C . GLN A 1 84 ? 13.322 1.818 6.159 1.00 94.94 84 GLN A C 1
ATOM 665 O O . GLN A 1 84 ? 12.899 0.791 5.623 1.00 94.94 84 GLN A O 1
ATOM 670 N N . ARG A 1 85 ? 13.193 2.033 7.473 1.00 91.06 85 ARG A N 1
ATOM 671 C CA . ARG A 1 85 ? 12.538 1.091 8.383 1.00 91.06 85 ARG A CA 1
ATOM 672 C C . ARG A 1 85 ? 11.059 0.919 8.034 1.00 91.06 85 ARG A C 1
ATOM 674 O O . ARG A 1 85 ? 10.596 -0.217 7.974 1.00 91.06 85 ARG A O 1
ATOM 681 N N . HIS A 1 86 ? 10.321 1.991 7.763 1.00 91.31 86 HIS A N 1
ATOM 682 C CA . HIS A 1 86 ? 8.908 1.908 7.379 1.00 91.31 86 HIS A CA 1
ATOM 683 C C . HIS A 1 86 ? 8.723 1.199 6.034 1.00 91.31 86 HIS A C 1
ATOM 685 O O . HIS A 1 86 ? 8.006 0.199 5.960 1.00 91.31 86 HIS A O 1
ATOM 691 N N . LEU A 1 87 ? 9.461 1.614 5.002 1.00 94.06 87 LEU A N 1
ATOM 692 C CA . LEU A 1 87 ? 9.403 1.013 3.667 1.00 94.06 87 LEU A CA 1
ATOM 693 C C . LEU A 1 87 ? 9.759 -0.476 3.685 1.00 94.06 87 LEU A C 1
ATOM 695 O O . LEU A 1 87 ? 9.081 -1.280 3.051 1.00 94.06 87 LEU A O 1
ATOM 699 N N . THR A 1 88 ? 10.777 -0.881 4.444 1.00 90.56 88 THR A N 1
ATOM 700 C CA . THR A 1 88 ? 11.148 -2.303 4.555 1.00 90.56 88 THR A CA 1
ATOM 701 C C . THR A 1 88 ? 10.147 -3.127 5.364 1.00 90.56 88 THR A C 1
ATOM 703 O O . THR A 1 88 ? 9.999 -4.321 5.104 1.00 90.56 88 THR A O 1
ATOM 706 N N . THR A 1 89 ? 9.430 -2.509 6.305 1.00 87.50 89 THR A N 1
ATOM 707 C CA . THR A 1 89 ? 8.550 -3.219 7.243 1.00 87.50 89 THR A CA 1
ATOM 708 C C . THR A 1 89 ? 7.100 -3.298 6.750 1.00 87.50 89 THR A C 1
ATOM 710 O O . THR A 1 89 ? 6.514 -4.385 6.683 1.00 87.50 89 THR A O 1
ATOM 713 N N . THR A 1 90 ? 6.504 -2.159 6.390 1.00 89.81 90 THR A N 1
ATOM 714 C CA . THR A 1 90 ? 5.111 -2.070 5.920 1.00 89.81 90 THR A CA 1
ATOM 715 C C . THR A 1 90 ? 5.006 -1.928 4.407 1.00 89.81 90 THR A C 1
ATOM 717 O O . THR A 1 90 ? 3.925 -2.139 3.864 1.00 89.81 90 THR A O 1
ATOM 720 N N . GLY A 1 91 ? 6.100 -1.660 3.696 1.00 93.94 91 GLY A N 1
ATOM 721 C CA . GLY A 1 91 ? 6.048 -1.365 2.264 1.00 93.94 91 GLY A CA 1
ATOM 722 C C . GLY A 1 91 ? 5.677 0.087 1.951 1.00 93.94 91 GLY A C 1
ATOM 723 O O . GLY A 1 91 ? 5.720 0.474 0.791 1.00 93.94 91 GLY A O 1
ATOM 724 N N . ASN A 1 92 ? 5.345 0.898 2.958 1.00 96.56 92 ASN A N 1
ATOM 725 C CA . ASN A 1 92 ? 4.878 2.273 2.795 1.00 96.56 92 ASN A CA 1
ATOM 726 C C . ASN A 1 92 ? 5.647 3.180 3.761 1.00 96.56 92 ASN A C 1
ATOM 728 O O . ASN A 1 92 ? 5.853 2.814 4.917 1.00 96.56 92 ASN A O 1
ATOM 732 N N . MET A 1 93 ? 6.061 4.365 3.315 1.00 95.44 93 MET A N 1
ATOM 733 C CA . MET A 1 93 ? 6.950 5.232 4.100 1.00 95.44 93 MET A CA 1
ATOM 734 C C . MET A 1 93 ? 6.281 5.856 5.332 1.00 95.44 93 MET A C 1
ATOM 736 O O . MET A 1 93 ? 6.955 6.161 6.311 1.00 95.44 93 MET A O 1
ATOM 740 N N . GLY A 1 94 ? 4.956 6.018 5.319 1.00 90.62 94 GLY A N 1
ATOM 741 C CA . GLY A 1 94 ? 4.217 6.480 6.498 1.00 90.62 94 GLY A CA 1
ATOM 742 C C . GLY A 1 94 ? 4.021 7.987 6.627 1.00 90.62 94 GLY A C 1
ATOM 743 O O . GLY A 1 94 ? 3.431 8.415 7.615 1.00 90.62 94 GLY A O 1
ATOM 744 N N . ARG A 1 95 ? 4.508 8.783 5.670 1.00 93.38 95 ARG A N 1
ATOM 745 C CA . ARG A 1 95 ? 4.417 10.248 5.691 1.00 93.38 95 ARG A CA 1
ATOM 746 C C . ARG A 1 95 ? 4.470 10.841 4.286 1.00 93.38 95 ARG A C 1
ATOM 748 O O . ARG A 1 95 ? 4.989 10.205 3.366 1.00 93.38 95 ARG A O 1
ATOM 755 N N . VAL A 1 96 ? 3.983 12.071 4.169 1.00 96.88 96 VAL A N 1
ATOM 756 C CA . VAL A 1 96 ? 4.107 12.907 2.970 1.00 96.88 96 VAL A CA 1
ATOM 757 C C . VAL A 1 96 ? 5.502 13.528 2.910 1.00 96.88 96 VAL A C 1
ATOM 759 O O . VAL A 1 96 ? 6.059 13.925 3.937 1.00 96.88 96 VAL A O 1
ATOM 762 N N . VAL A 1 97 ? 6.059 13.590 1.704 1.00 97.31 97 VAL A N 1
ATOM 763 C CA . VAL A 1 97 ? 7.289 14.312 1.369 1.00 97.31 97 VAL A CA 1
ATOM 764 C C . VAL A 1 97 ? 7.107 15.090 0.085 1.00 97.31 97 VAL A C 1
ATOM 766 O O . VAL A 1 97 ? 6.339 14.689 -0.787 1.00 97.31 97 VAL A O 1
ATOM 769 N N . ASP A 1 98 ? 7.873 16.156 -0.049 1.00 98.00 98 ASP A N 1
ATOM 770 C CA . ASP A 1 98 ? 7.959 16.911 -1.284 1.00 98.00 98 ASP A CA 1
ATOM 771 C C . ASP A 1 98 ? 8.943 16.231 -2.241 1.00 98.00 98 ASP A C 1
ATOM 773 O O . ASP A 1 98 ? 10.104 16.001 -1.900 1.00 98.00 98 ASP A O 1
ATOM 777 N N . LEU A 1 99 ? 8.461 15.872 -3.432 1.00 98.19 99 LEU A N 1
ATOM 778 C CA . LEU A 1 99 ? 9.254 15.257 -4.497 1.00 98.19 99 LEU A CA 1
ATOM 779 C C . LEU A 1 99 ? 9.400 16.205 -5.678 1.00 98.19 99 LEU A C 1
ATOM 781 O O . LEU A 1 99 ? 8.473 16.933 -6.010 1.00 98.19 99 LEU A O 1
ATOM 785 N N . ILE A 1 100 ? 10.544 16.151 -6.348 1.00 97.50 100 ILE A N 1
ATOM 786 C CA . ILE A 1 100 ? 10.844 16.987 -7.508 1.00 97.50 100 ILE A CA 1
ATOM 787 C C . ILE A 1 100 ? 10.480 16.225 -8.779 1.00 97.50 100 ILE A C 1
ATOM 789 O O . ILE A 1 100 ? 11.020 15.149 -9.051 1.00 97.50 100 ILE A O 1
ATOM 793 N N . HIS A 1 101 ? 9.579 16.782 -9.585 1.00 95.38 101 HIS A N 1
ATOM 794 C CA . HIS A 1 101 ? 9.239 16.203 -10.878 1.00 95.38 101 HIS A CA 1
ATOM 795 C C . HIS A 1 101 ? 10.472 16.182 -11.797 1.00 95.38 101 HIS A C 1
ATOM 797 O O . HIS A 1 101 ? 11.030 17.246 -12.071 1.00 95.38 101 HIS A O 1
ATOM 803 N N . PRO A 1 102 ? 10.870 15.026 -12.356 1.00 90.00 102 PRO A N 1
ATOM 804 C CA . PRO A 1 102 ? 12.140 14.901 -13.076 1.00 90.00 102 PRO A CA 1
ATOM 805 C C . PRO A 1 102 ? 12.215 15.720 -14.372 1.00 90.00 102 PRO A C 1
ATOM 807 O O . PRO A 1 102 ? 13.307 15.957 -14.873 1.00 90.00 102 PRO A O 1
ATOM 810 N N . VAL A 1 103 ? 11.070 16.129 -14.931 1.00 91.88 103 VAL A N 1
ATOM 811 C CA . VAL A 1 103 ? 11.008 16.896 -16.190 1.00 91.88 103 VAL A CA 1
ATOM 812 C C . VAL A 1 103 ? 10.691 18.371 -15.954 1.00 91.88 103 VAL A C 1
ATOM 814 O O . VAL A 1 103 ? 11.208 19.230 -16.655 1.00 91.88 103 VAL A O 1
ATOM 817 N N . THR A 1 104 ? 9.824 18.678 -14.987 1.00 95.38 104 THR A N 1
ATOM 818 C CA . THR A 1 104 ? 9.278 20.038 -14.810 1.00 95.38 104 THR A CA 1
ATOM 819 C C . THR A 1 104 ? 9.892 20.767 -13.622 1.00 95.38 104 THR A C 1
ATOM 821 O O . THR A 1 104 ? 9.645 21.957 -13.468 1.00 95.38 104 THR A O 1
ATOM 824 N N . ASN A 1 105 ? 10.672 20.078 -12.778 1.00 94.75 105 ASN A N 1
ATOM 825 C CA . ASN A 1 105 ? 11.211 20.582 -11.511 1.00 94.75 105 ASN A CA 1
ATOM 826 C C . ASN A 1 105 ? 10.150 21.093 -10.517 1.00 94.75 105 ASN A C 1
ATOM 828 O O . ASN A 1 105 ? 10.484 21.750 -9.535 1.00 94.75 105 ASN A O 1
ATOM 832 N N . GLU A 1 106 ? 8.877 20.768 -10.746 1.00 97.12 106 GLU A N 1
ATOM 833 C CA . GLU A 1 106 ? 7.788 21.062 -9.819 1.00 97.12 106 GLU A CA 1
ATOM 834 C C . GLU A 1 106 ? 7.992 20.301 -8.502 1.00 97.12 106 GLU A C 1
ATOM 836 O O . GLU A 1 106 ? 8.356 19.122 -8.513 1.00 97.12 106 GLU A O 1
ATOM 841 N N . VAL A 1 107 ? 7.720 20.968 -7.381 1.00 97.69 107 VAL A N 1
ATOM 842 C CA . VAL A 1 107 ? 7.721 20.368 -6.044 1.00 97.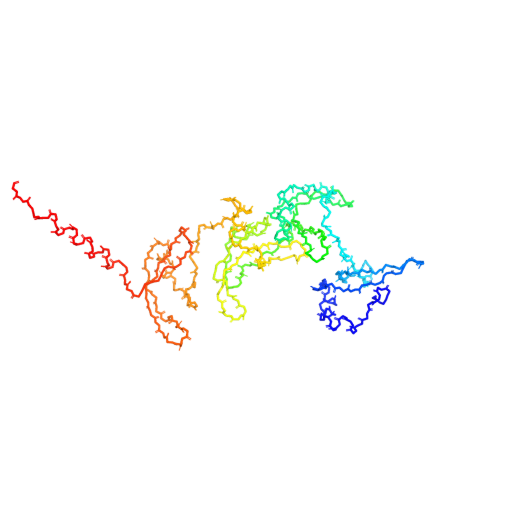69 107 VAL A CA 1
ATOM 843 C C . VAL A 1 107 ? 6.332 19.808 -5.743 1.00 97.69 107 VAL A C 1
ATOM 845 O O . VAL A 1 107 ? 5.349 20.543 -5.740 1.00 97.69 107 VAL A O 1
ATOM 848 N N . ILE A 1 108 ? 6.249 18.500 -5.500 1.00 98.00 108 ILE A N 1
ATOM 849 C CA . ILE A 1 108 ? 4.992 17.751 -5.461 1.00 98.00 108 ILE A CA 1
ATOM 850 C C . ILE A 1 108 ? 4.878 16.961 -4.153 1.00 98.00 108 ILE A C 1
ATOM 852 O O . ILE A 1 108 ? 5.568 15.942 -3.992 1.00 98.00 108 ILE A O 1
ATOM 856 N N . PRO A 1 109 ? 3.947 17.334 -3.260 1.00 98.06 109 PRO A N 1
ATOM 857 C CA . PRO A 1 109 ? 3.650 16.556 -2.067 1.00 98.06 109 PRO A CA 1
ATOM 858 C C . PRO A 1 109 ? 3.170 15.149 -2.443 1.00 98.06 109 PRO A C 1
ATOM 860 O O . PRO A 1 109 ? 2.179 14.959 -3.155 1.00 98.06 109 PRO A O 1
ATOM 863 N N . SER A 1 110 ? 3.893 14.138 -1.977 1.00 98.56 110 SER A N 1
ATOM 864 C CA . SER A 1 110 ? 3.720 12.752 -2.400 1.00 98.56 110 SER A CA 1
ATOM 865 C C . SER A 1 110 ? 3.927 11.767 -1.255 1.00 98.56 110 SER A C 1
ATOM 867 O O . SER A 1 110 ? 4.704 11.991 -0.327 1.00 98.56 110 SER A O 1
ATOM 869 N N . LEU A 1 111 ? 3.252 10.625 -1.349 1.00 98.56 111 LEU A N 1
ATOM 870 C CA . LEU A 1 111 ? 3.564 9.432 -0.569 1.00 98.56 111 LEU A CA 1
ATOM 871 C C . LEU A 1 111 ? 4.533 8.540 -1.341 1.00 98.56 111 LEU A C 1
ATOM 873 O O . LEU A 1 111 ? 4.490 8.504 -2.570 1.00 98.56 111 LEU A O 1
ATOM 877 N N . ILE A 1 112 ? 5.362 7.788 -0.613 1.00 98.62 112 ILE A N 1
ATOM 878 C CA . ILE A 1 112 ? 6.279 6.798 -1.189 1.00 98.62 112 ILE A CA 1
ATOM 879 C C . ILE A 1 112 ? 5.953 5.407 -0.647 1.00 98.62 112 ILE A C 1
ATOM 881 O O . ILE A 1 112 ? 5.815 5.210 0.565 1.00 98.62 112 ILE A O 1
ATOM 885 N N . SER A 1 113 ? 5.908 4.432 -1.548 1.00 98.38 113 SER A N 1
ATOM 886 C CA . SER A 1 113 ? 5.829 3.007 -1.234 1.00 98.38 113 SER A CA 1
ATOM 887 C C . SER A 1 113 ? 6.874 2.232 -2.015 1.00 98.38 113 SER A C 1
ATOM 889 O O . SER A 1 113 ? 7.451 2.726 -2.980 1.00 98.38 113 SER A O 1
ATOM 891 N N . ILE A 1 114 ? 7.115 0.997 -1.594 1.00 96.94 114 ILE A N 1
ATOM 892 C CA . ILE A 1 114 ? 7.975 0.058 -2.292 1.00 96.94 114 ILE A CA 1
ATOM 893 C C . ILE A 1 114 ? 7.167 -1.146 -2.762 1.00 96.94 114 ILE A C 1
ATOM 895 O O . ILE A 1 114 ? 6.414 -1.762 -2.003 1.00 96.94 114 ILE A O 1
ATOM 899 N N . ASP A 1 115 ? 7.371 -1.529 -4.016 1.00 95.94 115 ASP A N 1
ATOM 900 C CA . ASP A 1 115 ? 6.913 -2.819 -4.501 1.00 95.94 115 ASP A CA 1
ATOM 901 C C . ASP A 1 115 ? 7.750 -3.918 -3.847 1.00 95.94 115 ASP A C 1
ATOM 903 O O . ASP A 1 115 ? 8.952 -4.049 -4.079 1.00 95.94 115 ASP A O 1
ATOM 907 N N . ARG A 1 116 ? 7.123 -4.727 -2.999 1.00 92.25 116 ARG A N 1
ATOM 908 C CA . ARG A 1 116 ? 7.831 -5.750 -2.219 1.00 92.25 116 ARG A CA 1
ATOM 909 C C . ARG A 1 116 ? 8.454 -6.845 -3.085 1.00 92.25 116 ARG A C 1
ATOM 911 O O . ARG A 1 116 ? 9.402 -7.482 -2.627 1.00 92.25 116 ARG A O 1
ATOM 918 N N . LEU A 1 117 ? 7.934 -7.067 -4.294 1.00 94.50 117 LEU A N 1
ATOM 919 C CA . LEU A 1 117 ? 8.453 -8.077 -5.214 1.00 94.50 117 LEU A CA 1
ATOM 920 C C . LEU A 1 117 ? 9.663 -7.554 -5.989 1.00 94.50 117 LEU A C 1
ATOM 922 O O . LEU A 1 117 ? 10.643 -8.278 -6.130 1.00 94.50 117 LEU A O 1
ATOM 926 N N . THR A 1 118 ? 9.622 -6.304 -6.457 1.00 96.56 118 THR A N 1
ATOM 927 C CA . THR A 1 118 ? 10.687 -5.740 -7.309 1.00 96.56 118 THR A CA 1
ATOM 928 C C . THR A 1 118 ? 11.698 -4.886 -6.544 1.00 96.56 118 THR A C 1
ATOM 930 O O . THR A 1 118 ? 12.793 -4.630 -7.037 1.00 96.56 118 THR A O 1
ATOM 933 N N . ARG A 1 119 ? 11.363 -4.488 -5.311 1.00 95.88 119 ARG A N 1
ATOM 934 C CA . ARG A 1 119 ? 12.109 -3.549 -4.455 1.00 95.88 119 ARG A CA 1
ATOM 935 C C . ARG A 1 119 ? 12.266 -2.155 -5.064 1.00 95.88 119 ARG A C 1
ATOM 937 O O . ARG A 1 119 ? 13.224 -1.446 -4.766 1.00 95.88 119 ARG A O 1
ATOM 944 N N . GLU A 1 120 ? 11.321 -1.766 -5.905 1.00 96.19 120 GLU A N 1
ATOM 945 C CA . GLU A 1 120 ? 11.296 -0.471 -6.574 1.00 96.19 120 GLU A CA 1
ATOM 946 C C . GLU A 1 120 ? 10.385 0.519 -5.850 1.00 96.19 120 GLU A C 1
ATOM 948 O O . GLU A 1 120 ? 9.336 0.130 -5.331 1.00 96.19 120 GLU A O 1
ATOM 953 N N . PHE A 1 121 ? 10.796 1.787 -5.801 1.00 97.69 121 PHE A N 1
ATOM 954 C CA . PHE A 1 121 ? 10.015 2.852 -5.181 1.00 97.69 121 PHE A CA 1
ATOM 955 C C . PHE A 1 121 ? 8.977 3.416 -6.143 1.00 97.69 121 PHE A C 1
ATOM 957 O O . PHE A 1 121 ? 9.230 3.591 -7.332 1.00 97.69 121 PHE A O 1
ATOM 964 N N . PHE A 1 122 ? 7.821 3.749 -5.588 1.00 97.50 122 PHE A N 1
ATOM 965 C CA . PHE A 1 122 ? 6.712 4.381 -6.279 1.00 97.50 122 PHE A CA 1
ATOM 966 C C . PHE A 1 122 ? 6.289 5.609 -5.490 1.00 97.50 122 PHE A C 1
ATOM 968 O O . PHE A 1 122 ? 6.169 5.546 -4.265 1.00 97.50 122 PHE A O 1
ATOM 975 N N . SER A 1 123 ? 6.049 6.709 -6.198 1.00 97.69 123 SER A N 1
ATOM 976 C CA . SER A 1 123 ? 5.437 7.910 -5.644 1.00 97.69 123 SER A CA 1
ATOM 977 C C . SER A 1 123 ? 3.966 7.999 -6.036 1.00 97.69 123 SER A C 1
ATOM 979 O O . SER A 1 123 ? 3.558 7.539 -7.104 1.00 97.69 123 SER A O 1
ATOM 981 N N . TYR A 1 124 ? 3.168 8.619 -5.172 1.00 98.12 124 TYR A N 1
ATOM 982 C CA . TYR A 1 124 ? 1.771 8.925 -5.449 1.00 98.12 124 TYR A CA 1
ATOM 983 C C . TYR A 1 124 ? 1.434 10.312 -4.905 1.00 98.12 124 TYR A C 1
ATOM 985 O O . TYR A 1 124 ? 1.620 10.568 -3.713 1.00 98.12 124 TYR A O 1
ATOM 993 N N . ARG A 1 125 ? 0.954 11.203 -5.779 1.00 97.88 125 ARG A N 1
ATOM 994 C CA . ARG A 1 125 ? 0.635 12.594 -5.424 1.00 97.88 125 ARG A CA 1
ATOM 995 C C . ARG A 1 125 ? -0.513 12.637 -4.424 1.00 97.88 125 ARG A C 1
ATOM 997 O O . ARG A 1 125 ? -1.520 11.954 -4.623 1.00 97.88 125 ARG A O 1
ATOM 1004 N N . THR A 1 126 ? -0.391 13.451 -3.382 1.00 97.25 126 THR A N 1
ATOM 1005 C CA . THR A 1 126 ? -1.408 13.524 -2.320 1.00 97.25 126 THR A CA 1
ATOM 1006 C C . THR A 1 126 ? -2.761 14.016 -2.828 1.00 97.25 126 THR A C 1
ATOM 1008 O O . THR A 1 126 ? -3.792 13.492 -2.415 1.00 97.25 126 THR A O 1
ATOM 1011 N N . GLU A 1 127 ? -2.769 14.942 -3.787 1.00 96.94 127 GLU A N 1
ATOM 1012 C CA . GLU A 1 127 ? -3.980 15.474 -4.435 1.00 96.94 127 GLU A CA 1
ATOM 1013 C C . GLU A 1 127 ? -4.854 14.392 -5.098 1.00 96.94 127 GLU A C 1
ATOM 1015 O O . GLU A 1 127 ? -6.078 14.515 -5.163 1.00 96.94 127 GLU A O 1
ATOM 1020 N N . ASN A 1 128 ? -4.233 13.295 -5.544 1.00 97.44 128 ASN A N 1
ATOM 1021 C CA . ASN A 1 128 ? -4.903 12.196 -6.236 1.00 97.44 128 ASN A CA 1
ATOM 1022 C C . ASN A 1 128 ? -5.376 11.098 -5.278 1.00 97.44 128 ASN A C 1
ATOM 1024 O O . ASN A 1 128 ? -5.928 10.085 -5.722 1.00 97.44 128 ASN A O 1
ATOM 1028 N N . ILE A 1 129 ? -5.126 11.238 -3.973 1.00 97.44 129 ILE A N 1
ATOM 1029 C CA . ILE A 1 129 ? -5.503 10.229 -2.986 1.00 97.44 129 ILE A CA 1
ATOM 1030 C C . ILE A 1 129 ? -7.014 10.268 -2.779 1.00 97.44 129 ILE A C 1
ATOM 1032 O O . ILE A 1 129 ? -7.599 11.277 -2.384 1.00 97.44 129 ILE A O 1
ATOM 1036 N N . ARG A 1 130 ? -7.647 9.114 -2.993 1.00 95.62 130 ARG A N 1
ATOM 1037 C CA . ARG A 1 130 ? -9.063 8.889 -2.704 1.00 95.62 130 ARG A CA 1
ATOM 1038 C C . ARG A 1 130 ? -9.180 7.789 -1.657 1.00 95.62 130 ARG A C 1
ATOM 1040 O O . ARG A 1 130 ? -8.806 6.645 -1.907 1.00 95.62 130 ARG A O 1
ATOM 1047 N N . ILE A 1 131 ? -9.681 8.151 -0.478 1.00 95.75 131 ILE A N 1
ATOM 1048 C CA . ILE A 1 131 ? -9.970 7.203 0.600 1.00 95.75 131 ILE A CA 1
ATOM 1049 C C . ILE A 1 131 ? -11.453 6.829 0.513 1.00 95.75 131 ILE A C 1
ATOM 1051 O O . ILE A 1 131 ? -12.289 7.728 0.405 1.00 95.75 131 ILE A O 1
ATOM 1055 N N . PRO A 1 132 ? -11.805 5.533 0.513 1.00 92.75 132 PRO A N 1
ATOM 1056 C CA . PRO A 1 132 ? -13.202 5.125 0.536 1.00 92.75 132 PRO A CA 1
ATOM 1057 C C . PRO A 1 132 ? -13.857 5.538 1.858 1.00 92.75 132 PRO A C 1
ATOM 1059 O O . PRO A 1 132 ? -13.273 5.357 2.923 1.00 92.75 132 PRO A O 1
ATOM 1062 N N . GLN A 1 133 ? -15.100 6.014 1.789 1.00 87.62 133 GLN A N 1
ATOM 1063 C CA . GLN A 1 133 ? -15.885 6.407 2.968 1.00 87.62 133 GLN A CA 1
ATOM 1064 C C . GLN A 1 133 ? -16.160 5.237 3.923 1.00 87.62 133 GLN A C 1
ATOM 1066 O O . GLN A 1 133 ? -16.352 5.431 5.121 1.00 87.62 133 GLN A O 1
ATOM 1071 N N . THR A 1 134 ? -16.185 4.011 3.397 1.00 87.06 134 THR A N 1
ATOM 1072 C CA . THR A 1 134 ? -16.442 2.799 4.172 1.00 87.06 134 THR A CA 1
ATOM 1073 C C . THR A 1 134 ? -15.385 1.745 3.865 1.00 87.06 134 THR A C 1
ATOM 1075 O O . THR A 1 134 ? -15.094 1.468 2.700 1.00 87.06 134 THR A O 1
ATOM 1078 N N . ILE A 1 135 ? -14.851 1.097 4.900 1.00 87.38 135 ILE A N 1
ATOM 1079 C CA . ILE A 1 135 ? -13.939 -0.045 4.766 1.00 87.38 135 ILE A CA 1
ATOM 1080 C C . ILE A 1 135 ? -14.498 -1.224 5.556 1.00 87.38 135 ILE A C 1
ATOM 1082 O O . ILE A 1 135 ? -14.643 -1.156 6.772 1.00 87.38 135 ILE A O 1
ATOM 1086 N N . GLY A 1 136 ? -14.825 -2.319 4.860 1.00 80.94 136 GLY A N 1
ATOM 1087 C CA . GLY A 1 136 ? -15.336 -3.544 5.490 1.00 80.94 136 GLY A CA 1
ATOM 1088 C C . GLY A 1 136 ? -16.542 -3.302 6.405 1.00 80.94 136 GLY A C 1
ATOM 1089 O O . GLY A 1 136 ? -16.582 -3.820 7.514 1.00 80.94 136 GLY A O 1
ATOM 1090 N N . GLY A 1 137 ? -17.492 -2.472 5.964 1.00 78.44 137 GLY A N 1
ATOM 1091 C CA . GLY A 1 137 ? -18.704 -2.129 6.720 1.00 78.44 137 GLY A CA 1
ATOM 1092 C C . GLY A 1 137 ? -18.532 -1.046 7.793 1.00 78.44 137 GLY A C 1
ATOM 1093 O O . GLY A 1 137 ? -19.523 -0.643 8.394 1.00 78.44 137 GLY A O 1
ATOM 1094 N N . ILE A 1 138 ? -17.314 -0.546 8.020 1.00 79.44 138 ILE A N 1
ATOM 1095 C CA . ILE A 1 138 ? -17.039 0.546 8.962 1.00 79.44 138 ILE A CA 1
ATOM 1096 C C . ILE A 1 138 ? -17.027 1.868 8.205 1.00 79.44 138 ILE A C 1
ATOM 1098 O O . ILE A 1 138 ? -16.235 2.033 7.279 1.00 79.44 138 ILE A O 1
ATOM 1102 N N . GLN A 1 139 ? -17.875 2.808 8.617 1.00 83.62 139 GLN A N 1
ATOM 1103 C CA . GLN A 1 139 ? -17.835 4.189 8.139 1.00 83.62 139 GLN A CA 1
ATOM 1104 C C . GLN A 1 139 ? -16.633 4.913 8.756 1.00 83.62 139 GLN A C 1
ATOM 1106 O O . GLN A 1 139 ? -16.503 4.936 9.979 1.00 83.62 139 GLN A O 1
ATOM 1111 N N . LEU A 1 140 ? -15.780 5.510 7.925 1.00 80.88 140 LEU A N 1
ATOM 1112 C CA . LEU A 1 140 ? -14.637 6.283 8.400 1.00 80.88 140 LEU A CA 1
ATOM 1113 C C . LEU A 1 140 ? -15.069 7.677 8.864 1.00 80.88 140 LEU A C 1
ATOM 1115 O O . LEU A 1 140 ?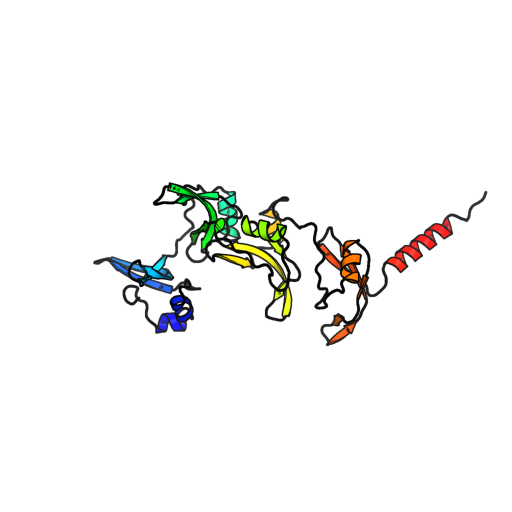 -15.930 8.318 8.255 1.00 80.88 140 LEU A O 1
ATOM 1119 N N . SER A 1 141 ? -14.446 8.156 9.940 1.00 83.50 141 SER A N 1
ATOM 1120 C CA . SER A 1 141 ? -14.511 9.567 10.319 1.00 83.50 141 SER A CA 1
ATOM 1121 C C . SER A 1 141 ? -13.577 10.406 9.440 1.00 83.50 141 SER A C 1
ATOM 1123 O O . SER A 1 141 ? -12.609 9.896 8.875 1.00 83.50 141 SER A O 1
ATOM 1125 N N . LYS A 1 142 ? -13.810 11.724 9.383 1.00 85.44 142 LYS A N 1
ATOM 1126 C CA . LYS A 1 142 ? -12.905 12.651 8.680 1.00 85.44 142 LYS A CA 1
ATOM 1127 C C . LYS A 1 142 ? -11.463 12.540 9.184 1.00 85.44 142 LYS A C 1
ATOM 1129 O O . LYS A 1 142 ? -10.532 12.546 8.394 1.00 85.44 142 LYS A O 1
ATOM 1134 N N . GLU A 1 143 ? -11.276 12.385 10.492 1.00 83.94 143 GLU A N 1
ATOM 1135 C CA . GLU A 1 143 ? -9.949 12.213 11.092 1.00 83.94 143 GLU A CA 1
ATOM 1136 C C . GLU A 1 143 ? -9.264 10.923 10.610 1.00 83.94 143 GLU A C 1
ATOM 1138 O O . GLU A 1 143 ? -8.086 10.938 10.258 1.00 83.94 143 GLU A O 1
ATOM 1143 N N . GLN A 1 144 ? -10.006 9.815 10.529 1.00 83.44 144 GLN A N 1
ATOM 1144 C CA . GLN A 1 144 ? -9.498 8.537 10.022 1.00 83.44 144 GLN A CA 1
ATOM 1145 C C . GLN A 1 144 ? -9.131 8.605 8.537 1.00 83.44 144 GLN A C 1
ATOM 1147 O O . GLN A 1 144 ? -8.105 8.057 8.127 1.00 83.44 144 GLN A O 1
ATOM 1152 N N . GLU A 1 145 ? -9.937 9.304 7.737 1.00 90.44 145 GLU A N 1
ATOM 1153 C CA . GLU A 1 145 ? -9.608 9.578 6.340 1.00 90.44 145 GLU A CA 1
ATOM 1154 C C . GLU A 1 145 ? -8.312 10.390 6.223 1.00 90.44 145 GLU A C 1
ATOM 1156 O O . GLU A 1 145 ? -7.435 10.020 5.443 1.00 90.44 145 GLU A O 1
ATOM 1161 N N . GLU A 1 146 ? -8.138 11.442 7.027 1.00 89.62 146 GLU A N 1
ATOM 1162 C CA . GLU A 1 146 ? -6.921 12.267 7.023 1.00 89.62 146 GLU A CA 1
ATOM 1163 C C . GLU A 1 146 ? -5.675 11.504 7.510 1.00 89.62 146 GLU A C 1
ATOM 1165 O O . GLU A 1 146 ? -4.577 11.679 6.972 1.00 89.62 146 GLU A O 1
ATOM 1170 N N . ILE A 1 147 ? -5.811 10.586 8.474 1.00 88.06 147 ILE A N 1
ATOM 1171 C CA . ILE A 1 147 ? -4.730 9.655 8.852 1.00 88.06 147 ILE A CA 1
ATOM 1172 C C . ILE A 1 147 ? -4.270 8.851 7.629 1.00 88.06 147 ILE A C 1
ATOM 1174 O O . ILE A 1 147 ? -3.074 8.794 7.348 1.00 88.06 147 ILE A O 1
ATOM 1178 N N . LEU A 1 148 ? -5.197 8.286 6.856 1.00 95.00 148 LEU A N 1
ATOM 1179 C CA . LEU A 1 148 ? -4.845 7.502 5.671 1.00 95.00 148 LEU A CA 1
ATOM 1180 C C . LEU A 1 148 ? -4.301 8.373 4.530 1.00 95.00 148 LEU A C 1
ATOM 1182 O O . LEU A 1 148 ? -3.326 7.977 3.889 1.00 95.00 148 LEU A O 1
ATOM 1186 N N . LYS A 1 149 ? -4.866 9.567 4.299 1.00 95.56 149 LYS A N 1
ATOM 1187 C CA . LYS A 1 149 ? -4.368 10.526 3.291 1.00 95.56 149 LYS A CA 1
ATOM 1188 C C . LYS A 1 149 ? -2.958 11.019 3.593 1.00 95.56 149 LYS A C 1
ATOM 1190 O O . LYS A 1 149 ? -2.154 11.153 2.679 1.00 95.56 149 LYS A O 1
ATOM 1195 N N . SER A 1 150 ? -2.631 11.221 4.869 1.00 92.56 150 SER A N 1
ATOM 1196 C CA . SER A 1 150 ? -1.266 11.557 5.303 1.00 92.56 150 SER A CA 1
ATOM 1197 C C . SER A 1 150 ? -0.277 10.386 5.178 1.00 92.56 150 SER A C 1
ATOM 1199 O O . SER A 1 150 ? 0.899 10.535 5.507 1.00 92.56 150 SER A O 1
ATOM 1201 N N . GLY A 1 151 ? -0.731 9.219 4.704 1.00 92.12 151 GLY A N 1
ATOM 1202 C CA . GLY A 1 151 ? 0.069 8.005 4.564 1.00 92.12 151 GLY A CA 1
ATOM 1203 C C . GLY A 1 151 ? 0.323 7.284 5.883 1.00 92.12 151 GLY A C 1
ATOM 1204 O O . GLY A 1 151 ? 1.042 6.282 5.889 1.00 92.12 151 GLY A O 1
ATOM 1205 N N . ARG A 1 152 ? -0.250 7.760 6.994 1.00 90.88 152 ARG A N 1
ATOM 1206 C CA . ARG A 1 152 ? -0.090 7.157 8.317 1.00 90.88 152 ARG A CA 1
ATOM 1207 C C . ARG A 1 152 ? -0.915 5.880 8.435 1.00 90.88 152 ARG A C 1
ATOM 1209 O O . ARG A 1 152 ? -1.811 5.597 7.638 1.00 90.88 152 ARG A O 1
ATOM 1216 N N . VAL A 1 153 ? -0.570 5.081 9.437 1.00 86.75 153 VAL A N 1
ATOM 1217 C CA . VAL A 1 153 ? -1.253 3.819 9.706 1.00 86.75 153 VAL A CA 1
ATOM 1218 C C . VAL A 1 153 ? -2.498 4.060 10.548 1.00 86.75 153 VAL A C 1
ATOM 1220 O O . VAL A 1 153 ? -2.434 4.694 11.597 1.00 86.75 153 VAL A O 1
ATOM 1223 N N . LEU A 1 154 ? -3.617 3.494 10.106 1.00 85.06 154 LEU A N 1
ATOM 1224 C CA . LEU A 1 154 ? -4.886 3.497 10.820 1.00 85.06 154 LEU A CA 1
ATOM 1225 C C . LEU A 1 154 ? -5.200 2.086 11.316 1.00 85.06 154 LEU A C 1
ATOM 1227 O O . LEU A 1 154 ? -5.239 1.149 10.524 1.00 85.06 154 LEU A O 1
ATOM 1231 N N . PHE A 1 155 ? -5.457 1.921 12.610 1.00 82.38 155 PHE A N 1
ATOM 1232 C CA . PHE A 1 155 ? -5.976 0.665 13.149 1.00 82.38 155 PHE A CA 1
ATOM 1233 C C . PHE A 1 155 ? -7.505 0.694 13.174 1.00 82.38 155 PHE A C 1
ATOM 1235 O O . PHE A 1 155 ? -8.093 1.629 13.714 1.00 82.38 155 PHE A O 1
ATOM 1242 N N . LEU A 1 156 ? -8.134 -0.328 12.594 1.00 77.25 156 LEU A N 1
ATOM 1243 C CA . LEU A 1 156 ? -9.580 -0.519 12.610 1.00 77.25 156 LEU A CA 1
ATOM 1244 C C . LEU A 1 156 ? -9.933 -1.869 13.231 1.00 77.25 156 LEU A C 1
ATOM 1246 O O . LEU A 1 156 ? -9.290 -2.891 12.975 1.00 77.25 156 LEU A O 1
ATOM 1250 N N . GLU A 1 157 ? -11.004 -1.868 14.013 1.00 77.19 157 GLU A N 1
ATOM 1251 C CA . GLU A 1 157 ? -11.542 -3.051 14.674 1.00 77.19 157 GLU A CA 1
ATOM 1252 C C . GLU A 1 157 ? -12.901 -3.435 14.106 1.00 77.19 157 GLU A C 1
ATOM 1254 O O . GLU A 1 157 ? -13.639 -2.581 13.627 1.00 77.19 157 GLU A O 1
ATOM 1259 N N . ASN A 1 158 ? -13.269 -4.712 14.225 1.00 73.19 158 ASN A N 1
ATOM 1260 C CA . ASN A 1 158 ? -14.564 -5.235 13.775 1.00 73.19 158 ASN A CA 1
ATOM 1261 C C . ASN A 1 158 ? -14.824 -5.021 12.273 1.00 73.19 158 ASN A C 1
ATOM 1263 O O . ASN A 1 158 ? -15.952 -4.784 11.846 1.00 73.19 158 ASN A O 1
ATOM 1267 N N . ILE A 1 159 ? -13.779 -5.142 11.460 1.00 79.31 159 ILE A N 1
ATOM 1268 C CA . ILE A 1 159 ? -13.865 -5.089 10.003 1.00 79.31 159 ILE A CA 1
ATOM 1269 C C . ILE A 1 159 ? -14.572 -6.353 9.518 1.00 79.31 159 ILE A C 1
ATOM 1271 O O . ILE A 1 159 ? -14.151 -7.470 9.828 1.00 79.31 159 ILE A O 1
ATOM 1275 N N . LEU A 1 160 ? -15.630 -6.193 8.729 1.00 78.25 160 LEU A N 1
ATOM 1276 C CA . LEU A 1 160 ? -16.350 -7.305 8.125 1.00 78.25 160 LEU A CA 1
ATOM 1277 C C . LEU A 1 160 ? -15.584 -7.836 6.910 1.00 78.25 160 LEU A C 1
ATOM 1279 O O . LEU A 1 160 ? -15.424 -7.162 5.891 1.00 78.25 160 LEU A O 1
ATOM 1283 N N . SER A 1 161 ? -15.111 -9.076 7.007 1.00 82.69 161 SER A N 1
ATOM 1284 C CA . SER A 1 161 ? -14.505 -9.780 5.875 1.00 82.69 161 SER A CA 1
ATOM 1285 C C . SER A 1 161 ? -15.554 -10.195 4.845 1.00 82.69 161 SER A C 1
ATOM 1287 O O . SER A 1 161 ? -16.720 -10.416 5.166 1.00 82.69 161 SER A O 1
ATOM 1289 N N . ARG A 1 162 ? -15.111 -10.460 3.609 1.00 83.69 162 ARG A N 1
ATOM 1290 C CA . ARG A 1 162 ? -15.968 -11.035 2.554 1.00 83.69 162 ARG A CA 1
ATOM 1291 C C . ARG A 1 162 ? -16.596 -12.385 2.943 1.00 83.69 162 ARG A C 1
ATOM 1293 O O . ARG A 1 162 ? -17.568 -12.801 2.333 1.00 83.69 162 ARG A O 1
ATOM 1300 N N . ARG A 1 163 ? -16.025 -13.085 3.933 1.00 84.12 163 ARG A N 1
ATOM 1301 C CA . ARG A 1 163 ? -16.534 -14.363 4.461 1.00 84.12 163 ARG A CA 1
ATOM 1302 C C . ARG A 1 163 ? -17.505 -14.185 5.638 1.00 84.12 163 ARG A C 1
ATOM 1304 O O . ARG A 1 163 ? -17.876 -15.176 6.250 1.00 84.12 163 ARG A O 1
ATOM 1311 N N . GLY A 1 164 ? -17.861 -12.950 5.996 1.00 75.94 164 GLY A N 1
ATOM 1312 C CA . GLY A 1 164 ? -18.783 -12.637 7.093 1.00 75.94 164 GLY A CA 1
ATOM 1313 C C . GLY A 1 164 ? -18.153 -12.602 8.491 1.00 75.94 164 GLY A C 1
ATOM 1314 O O . GLY A 1 164 ? -18.827 -12.260 9.455 1.00 75.94 164 GLY A O 1
ATOM 1315 N N . ASN A 1 165 ? -16.860 -12.913 8.628 1.00 80.56 165 ASN A N 1
ATOM 1316 C CA . ASN A 1 165 ? -16.162 -12.844 9.916 1.00 80.56 165 ASN A CA 1
ATOM 1317 C C . ASN A 1 165 ? -15.674 -11.425 10.210 1.00 80.56 165 ASN A C 1
ATOM 1319 O O . ASN A 1 165 ? -15.173 -10.759 9.300 1.00 80.56 165 ASN A O 1
ATOM 1323 N N . LEU A 1 166 ? -15.746 -11.025 11.479 1.00 76.75 166 LEU A N 1
ATOM 1324 C CA . LEU A 1 166 ? -15.150 -9.790 11.984 1.00 76.75 166 LEU A CA 1
ATOM 1325 C C . LEU A 1 166 ? -13.671 -10.006 12.317 1.00 76.75 166 LEU A C 1
ATOM 1327 O O . LEU A 1 166 ? -13.302 -11.041 12.878 1.00 76.75 166 LEU A O 1
ATOM 1331 N N . PHE A 1 167 ? -12.830 -9.032 11.988 1.00 77.69 167 PHE A N 1
ATOM 1332 C CA . PHE A 1 167 ? -11.414 -9.031 12.344 1.00 77.69 167 PHE A CA 1
ATOM 1333 C C . PHE A 1 167 ? -10.901 -7.605 12.561 1.00 77.69 167 PHE A C 1
ATOM 1335 O O . PHE A 1 167 ? -11.511 -6.641 12.107 1.00 77.69 167 PHE A O 1
ATOM 1342 N N . ASN A 1 168 ? -9.761 -7.478 13.234 1.00 78.88 168 ASN A N 1
ATOM 1343 C CA . ASN A 1 168 ? -9.079 -6.202 13.423 1.00 78.88 168 ASN A CA 1
ATOM 1344 C C . ASN A 1 168 ? -7.860 -6.152 12.505 1.00 78.88 168 ASN A C 1
ATOM 1346 O O . ASN A 1 168 ? -7.210 -7.179 12.282 1.00 78.88 168 ASN A O 1
ATOM 1350 N N . ALA A 1 169 ? -7.547 -4.980 11.967 1.00 82.69 169 ALA A N 1
ATOM 1351 C CA . ALA A 1 169 ? -6.374 -4.810 11.128 1.00 82.69 169 ALA A CA 1
ATOM 1352 C C . ALA A 1 169 ? -5.872 -3.374 11.123 1.00 82.69 169 ALA A C 1
ATOM 1354 O O . ALA A 1 169 ? -6.617 -2.417 11.319 1.00 82.69 169 ALA A O 1
ATOM 1355 N N . SER A 1 170 ? -4.591 -3.246 10.812 1.00 85.81 170 SER A N 1
ATOM 1356 C CA . SER A 1 170 ? -3.981 -1.973 10.470 1.00 85.81 170 SER A CA 1
ATOM 1357 C C . SER A 1 170 ? -4.012 -1.767 8.967 1.00 85.81 170 SER A C 1
ATOM 1359 O O . SER A 1 170 ? -3.774 -2.697 8.195 1.00 85.81 170 SER A O 1
ATOM 1361 N N . LEU A 1 171 ? -4.296 -0.540 8.562 1.00 91.81 171 LEU A N 1
ATOM 1362 C CA . LEU A 1 171 ? -4.452 -0.123 7.184 1.00 91.81 171 LEU A CA 1
ATOM 1363 C C . LEU A 1 171 ? -3.535 1.053 6.896 1.00 91.81 171 LEU A C 1
ATOM 1365 O O . LEU A 1 171 ? -3.227 1.848 7.784 1.00 91.81 171 LEU A O 1
ATOM 1369 N N . GLN A 1 172 ? -3.107 1.163 5.648 1.00 94.75 172 GLN A N 1
ATOM 1370 C CA . GLN A 1 172 ? -2.254 2.254 5.202 1.00 94.75 172 GLN A CA 1
ATOM 1371 C C . GLN A 1 172 ? -2.454 2.490 3.709 1.00 94.75 172 GLN A C 1
ATOM 1373 O O . GLN A 1 172 ? -2.688 1.542 2.959 1.00 94.75 172 GLN A O 1
ATOM 1378 N N . PHE A 1 173 ? -2.359 3.741 3.263 1.00 97.38 173 PHE A N 1
ATOM 1379 C CA . PHE A 1 173 ? -2.337 4.024 1.833 1.00 97.38 173 PHE A CA 1
ATOM 1380 C C . PHE A 1 173 ? -1.031 3.516 1.210 1.00 97.38 173 PHE A C 1
ATOM 1382 O O . PHE A 1 173 ? 0.054 3.784 1.730 1.00 97.38 173 PHE A O 1
ATOM 1389 N N . ASN A 1 174 ? -1.142 2.794 0.097 1.00 97.69 174 ASN A N 1
ATOM 1390 C CA . ASN A 1 174 ? -0.002 2.296 -0.657 1.00 97.69 174 ASN A CA 1
ATOM 1391 C C . ASN A 1 174 ? 0.117 3.051 -1.988 1.00 97.69 174 ASN A C 1
ATOM 1393 O O . ASN A 1 174 ? -0.757 2.953 -2.847 1.00 97.69 174 ASN A O 1
ATOM 1397 N N . ALA A 1 175 ? 1.222 3.777 -2.161 1.00 97.81 175 ALA A N 1
ATOM 1398 C CA . ALA A 1 175 ? 1.515 4.589 -3.337 1.00 97.81 175 ALA A CA 1
ATOM 1399 C C . ALA A 1 175 ? 1.782 3.767 -4.613 1.00 97.81 175 ALA A C 1
ATOM 1401 O O . ALA A 1 175 ? 1.538 4.254 -5.711 1.00 97.81 175 ALA A O 1
ATOM 1402 N N . GLU A 1 176 ? 2.231 2.514 -4.497 1.00 95.50 176 GLU A N 1
ATOM 1403 C CA . GLU A 1 176 ? 2.382 1.605 -5.645 1.00 95.50 176 GLU A CA 1
ATOM 1404 C C . GLU A 1 176 ? 1.027 1.113 -6.162 1.00 95.50 176 GLU A C 1
ATOM 1406 O O . GLU A 1 176 ? 0.850 0.928 -7.365 1.00 95.50 176 GLU A O 1
ATOM 1411 N N . LYS A 1 177 ? 0.065 0.918 -5.257 1.00 94.00 177 LYS A N 1
ATOM 1412 C CA . LYS A 1 177 ? -1.273 0.403 -5.575 1.00 94.00 177 LYS A CA 1
ATOM 1413 C C . LYS A 1 177 ? -2.296 1.498 -5.862 1.00 94.00 177 LYS A C 1
ATOM 1415 O O . LYS A 1 177 ? -3.278 1.241 -6.551 1.00 94.00 177 LYS A O 1
ATOM 1420 N N . GLY A 1 178 ? -2.091 2.688 -5.304 1.00 95.44 178 GLY A N 1
ATOM 1421 C CA . GLY A 1 178 ? -3.038 3.800 -5.363 1.00 95.44 178 GLY A CA 1
ATOM 1422 C C . GLY A 1 178 ? -4.276 3.614 -4.479 1.00 95.44 178 GLY A C 1
ATOM 1423 O O . GLY A 1 178 ? -5.288 4.269 -4.709 1.00 95.44 178 GLY A O 1
ATOM 1424 N N . TYR A 1 179 ? -4.235 2.719 -3.487 1.00 95.75 179 TYR A N 1
ATOM 1425 C CA . TYR A 1 179 ? -5.356 2.483 -2.575 1.00 95.75 179 TYR A CA 1
ATOM 1426 C C . TYR A 1 179 ? -4.899 2.073 -1.171 1.00 95.75 179 TYR A C 1
ATOM 1428 O O . TYR A 1 179 ? -3.737 1.735 -0.935 1.00 95.75 179 TYR A O 1
ATOM 1436 N N . VAL A 1 180 ? -5.842 2.098 -0.225 1.00 95.94 180 VAL A N 1
ATOM 1437 C CA . VAL A 1 180 ? -5.636 1.662 1.162 1.00 95.94 180 VAL A CA 1
ATOM 1438 C C . VAL A 1 180 ? -5.520 0.145 1.222 1.00 95.94 180 VAL A C 1
ATOM 1440 O O . VAL A 1 180 ? -6.465 -0.575 0.898 1.00 95.94 180 VAL A O 1
ATOM 1443 N N . GLU A 1 181 ? -4.371 -0.353 1.659 1.00 93.75 181 GLU A N 1
ATOM 1444 C CA . GLU A 1 181 ? -4.143 -1.777 1.854 1.00 93.75 181 GLU A CA 1
ATOM 1445 C C . GLU A 1 181 ? -4.193 -2.169 3.328 1.00 93.75 181 GLU A C 1
ATOM 1447 O O . GLU A 1 181 ? -3.920 -1.375 4.227 1.00 93.75 181 GLU A O 1
ATOM 1452 N N . PHE A 1 182 ? -4.503 -3.439 3.562 1.00 91.50 182 PHE A N 1
ATOM 1453 C CA . PHE A 1 182 ? -4.392 -4.050 4.875 1.00 91.50 182 PHE A CA 1
ATOM 1454 C C . PHE A 1 182 ? -2.967 -4.549 5.115 1.00 91.50 182 PHE A C 1
ATOM 1456 O O . PHE A 1 182 ? -2.394 -5.273 4.295 1.00 91.50 182 PHE A O 1
ATOM 1463 N N . LEU A 1 183 ? -2.420 -4.244 6.285 1.00 88.44 183 LEU A N 1
ATOM 1464 C CA . LEU A 1 183 ? -1.085 -4.652 6.704 1.00 88.44 183 LEU A CA 1
ATOM 1465 C C . LEU A 1 183 ? -1.114 -6.040 7.371 1.00 88.44 183 LEU A C 1
ATOM 1467 O O . LEU A 1 183 ? -0.820 -6.186 8.552 1.00 88.44 183 LEU A O 1
ATOM 1471 N N . PHE A 1 184 ? -1.447 -7.089 6.611 1.00 70.62 184 PHE A N 1
ATOM 1472 C CA . PHE A 1 184 ? -1.467 -8.484 7.093 1.00 70.62 184 PHE A CA 1
ATOM 1473 C C . PHE A 1 184 ? -0.107 -9.192 6.975 1.00 70.62 184 PHE A C 1
ATOM 1475 O O . PHE A 1 184 ? -0.021 -10.324 6.494 1.00 70.62 184 PHE A O 1
ATOM 1482 N N . ASN A 1 185 ? 0.996 -8.547 7.349 1.00 60.19 185 ASN A N 1
ATOM 1483 C CA . ASN A 1 185 ? 2.270 -9.266 7.350 1.00 60.19 185 ASN A CA 1
ATOM 1484 C C . ASN A 1 185 ? 2.330 -10.168 8.596 1.00 60.19 185 ASN A C 1
ATOM 1486 O O . ASN A 1 185 ? 2.223 -9.673 9.714 1.00 60.19 185 ASN A O 1
ATOM 1490 N N . LYS A 1 186 ? 2.555 -11.477 8.422 1.00 51.25 186 LYS A N 1
ATOM 1491 C CA . LYS A 1 186 ? 2.734 -12.430 9.536 1.00 51.25 186 LYS A CA 1
ATOM 1492 C C . LYS A 1 186 ? 3.881 -12.032 10.480 1.00 51.25 186 LYS A C 1
ATOM 1494 O O . LYS A 1 186 ? 3.869 -12.400 11.651 1.00 51.25 186 LYS A O 1
ATOM 1499 N N . GLU A 1 187 ? 4.851 -11.260 9.989 1.00 50.72 187 GLU A N 1
ATOM 1500 C CA . GLU A 1 187 ? 5.974 -10.728 10.774 1.00 50.72 187 GLU A CA 1
ATOM 1501 C C . GLU A 1 187 ? 5.662 -9.402 11.490 1.00 50.72 187 GLU A C 1
ATOM 1503 O O . GLU A 1 187 ? 6.367 -9.031 12.438 1.00 50.72 187 GLU A O 1
ATOM 1508 N N . LEU A 1 188 ? 4.606 -8.697 11.059 1.00 59.16 188 LEU A N 1
ATOM 1509 C CA . LEU A 1 188 ? 4.063 -7.501 11.703 1.00 59.16 188 LEU A CA 1
ATOM 1510 C C . LEU A 1 188 ? 3.111 -7.937 12.819 1.00 59.16 188 LEU A C 1
ATOM 1512 O O . LEU A 1 188 ? 1.892 -7.901 12.679 1.00 59.16 188 LEU A O 1
ATOM 1516 N N . LYS A 1 189 ? 3.669 -8.353 13.959 1.00 59.09 189 LYS A N 1
ATOM 1517 C CA . LYS A 1 189 ? 2.869 -8.405 15.190 1.00 59.09 189 LYS A CA 1
ATOM 1518 C C . LYS A 1 189 ? 2.402 -6.986 15.525 1.00 59.09 189 LYS A C 1
ATOM 1520 O O . LYS A 1 189 ? 3.176 -6.041 15.381 1.00 59.09 189 LYS A O 1
ATOM 1525 N N . GLU A 1 190 ? 1.178 -6.854 16.025 1.00 58.53 190 GLU A N 1
ATOM 1526 C CA . GLU A 1 190 ? 0.565 -5.580 16.438 1.00 58.53 190 GLU A CA 1
ATOM 1527 C C . GLU A 1 190 ? 1.491 -4.761 17.362 1.00 58.53 190 GLU A C 1
ATOM 1529 O O . GLU A 1 190 ? 1.646 -3.553 17.206 1.00 58.53 190 GLU A O 1
ATOM 1534 N N . SER A 1 191 ? 2.247 -5.442 18.230 1.00 56.91 191 SER A N 1
ATOM 1535 C CA . SER A 1 191 ? 3.270 -4.833 19.088 1.00 56.91 191 SER A CA 1
ATOM 1536 C C . SER A 1 191 ? 4.435 -4.178 18.333 1.00 56.91 191 SER A C 1
ATOM 1538 O O . SER A 1 191 ? 4.925 -3.135 18.758 1.00 56.91 191 SER A O 1
ATOM 1540 N N . LYS A 1 192 ? 4.892 -4.745 17.207 1.00 61.16 192 LYS A N 1
ATOM 1541 C CA . LYS A 1 192 ? 5.943 -4.128 16.380 1.00 61.16 192 LYS A CA 1
ATOM 1542 C C . LYS A 1 192 ? 5.428 -2.871 15.700 1.00 61.16 192 LYS A C 1
ATOM 1544 O O . LYS A 1 192 ? 6.165 -1.896 15.635 1.00 61.16 192 LYS A O 1
ATOM 1549 N N . LEU A 1 193 ? 4.188 -2.895 15.220 1.00 61.25 193 LEU A N 1
ATOM 1550 C CA . LEU A 1 193 ? 3.557 -1.755 14.568 1.00 61.25 193 LEU A CA 1
ATOM 1551 C C . LEU A 1 193 ? 3.379 -0.587 15.550 1.00 61.25 193 LEU A C 1
ATOM 1553 O O . LEU A 1 193 ? 3.806 0.522 15.254 1.00 61.25 193 LEU A O 1
ATOM 1557 N N . ASN A 1 194 ? 2.895 -0.864 16.762 1.00 58.06 194 ASN A N 1
ATOM 1558 C CA . ASN A 1 194 ? 2.776 0.138 17.827 1.00 58.06 194 ASN A CA 1
ATOM 1559 C C . ASN A 1 194 ? 4.137 0.741 18.234 1.00 58.06 194 ASN A C 1
ATOM 1561 O O . ASN A 1 194 ? 4.212 1.906 18.611 1.00 58.06 194 ASN A O 1
ATOM 1565 N N . ASN A 1 195 ? 5.225 -0.033 18.132 1.00 59.12 195 ASN A N 1
ATOM 1566 C CA . ASN A 1 195 ? 6.588 0.447 18.387 1.00 59.12 195 ASN A CA 1
ATOM 1567 C C . ASN A 1 195 ? 7.223 1.191 17.196 1.00 59.12 195 ASN A C 1
ATOM 1569 O O . ASN A 1 195 ? 8.117 2.007 17.408 1.00 59.12 195 ASN A O 1
ATOM 1573 N N . LEU A 1 196 ? 6.823 0.880 15.957 1.00 58.69 196 LEU A N 1
ATOM 1574 C CA . LEU A 1 196 ? 7.235 1.602 14.743 1.00 58.69 196 LEU A CA 1
ATOM 1575 C C . LEU A 1 196 ? 6.599 2.992 14.707 1.00 58.69 196 LEU A C 1
ATOM 1577 O O . LEU A 1 196 ? 7.272 3.971 14.422 1.00 58.69 196 LEU A O 1
ATOM 1581 N N . PHE A 1 197 ? 5.327 3.069 15.082 1.00 61.16 197 PHE A N 1
ATOM 1582 C CA . PHE A 1 197 ? 4.538 4.291 15.124 1.00 61.16 197 PHE A CA 1
ATOM 1583 C C . PHE A 1 197 ? 4.412 4.776 16.583 1.00 61.16 197 PHE A C 1
ATOM 1585 O O . PHE A 1 197 ? 3.320 4.795 17.146 1.00 61.16 197 PHE A O 1
ATOM 1592 N N . GLN A 1 198 ? 5.543 5.101 17.234 1.00 47.47 198 GLN A N 1
ATOM 1593 C CA . GLN A 1 198 ? 5.589 5.520 18.648 1.00 47.47 198 GLN A CA 1
ATOM 1594 C C . GLN A 1 198 ? 4.581 6.646 18.959 1.00 47.47 198 GLN A C 1
ATOM 1596 O O . GLN A 1 198 ? 4.639 7.705 18.342 1.00 47.47 198 GLN A O 1
ATOM 1601 N N . LYS A 1 199 ? 3.709 6.399 19.954 1.00 43.19 199 LYS A N 1
ATOM 1602 C CA . LYS A 1 199 ? 2.817 7.281 20.757 1.00 43.19 199 LYS A CA 1
ATOM 1603 C C . LYS A 1 199 ? 1.959 8.382 20.095 1.00 43.19 199 LYS A C 1
ATOM 1605 O O . LYS A 1 199 ? 0.946 8.721 20.693 1.00 43.19 199 LYS A O 1
ATOM 1610 N N . ASN A 1 200 ? 2.266 8.885 18.899 1.00 40.44 200 ASN A N 1
ATOM 1611 C CA . ASN A 1 200 ? 1.600 10.055 18.301 1.00 40.44 200 ASN A CA 1
ATOM 1612 C C . ASN A 1 200 ? 1.010 9.803 16.896 1.00 40.44 200 ASN A C 1
ATOM 1614 O O . ASN A 1 200 ? 0.423 10.711 16.309 1.00 40.44 200 ASN A O 1
ATOM 1618 N N . SER A 1 201 ? 1.173 8.606 16.317 1.00 41.19 201 SER A N 1
ATOM 1619 C CA . SER A 1 201 ? 0.745 8.315 14.933 1.00 41.19 201 SER A CA 1
ATOM 1620 C C . SER A 1 201 ? -0.218 7.139 14.787 1.00 41.19 201 SER A C 1
ATOM 1622 O O . SER A 1 201 ? -1.035 7.168 13.870 1.00 41.19 201 SER A O 1
ATOM 1624 N N . THR A 1 202 ? -0.256 6.191 15.727 1.00 40.16 202 THR A N 1
ATOM 1625 C CA . THR A 1 202 ? -1.513 5.499 16.035 1.00 40.16 202 THR A CA 1
ATOM 1626 C C . THR A 1 202 ? -2.347 6.446 16.881 1.00 40.16 202 THR A C 1
ATOM 1628 O O . THR A 1 202 ? -2.346 6.358 18.110 1.00 40.16 202 THR A O 1
ATOM 1631 N N . PHE A 1 203 ? -3.072 7.356 16.231 1.00 38.28 203 PHE A N 1
ATOM 1632 C CA . PHE A 1 203 ? -4.325 7.803 16.818 1.00 38.28 203 PHE A CA 1
ATOM 1633 C C . PHE A 1 203 ? -5.147 6.522 16.987 1.00 38.28 203 PHE A C 1
ATOM 1635 O O . PHE A 1 203 ? -5.760 6.035 16.042 1.00 38.28 203 PHE A O 1
ATOM 1642 N N . LYS A 1 204 ? -5.101 5.923 18.183 1.00 43.19 204 LYS A N 1
ATOM 1643 C CA . LYS A 1 204 ? -6.324 5.380 18.757 1.00 43.19 204 LYS A CA 1
ATOM 1644 C C . LYS A 1 204 ? -7.238 6.601 18.765 1.00 43.19 204 LYS A C 1
ATOM 1646 O O . LYS A 1 204 ? -6.957 7.509 19.550 1.00 43.19 204 LYS A O 1
ATOM 1651 N N . PRO A 1 205 ? -8.192 6.725 17.825 1.00 38.66 205 PRO A N 1
ATOM 1652 C CA . PRO A 1 205 ? -9.078 7.873 17.841 1.00 38.66 205 PRO A CA 1
ATOM 1653 C C . PRO A 1 205 ? -9.737 7.910 19.227 1.00 38.66 205 PRO A C 1
ATOM 1655 O O . PRO A 1 205 ? -9.807 6.868 19.892 1.00 38.66 205 PRO A O 1
ATOM 1658 N N . PRO A 1 206 ? -10.261 9.049 19.690 1.00 38.88 206 PRO A N 1
ATOM 1659 C CA . PRO A 1 206 ? -11.302 9.006 20.704 1.00 38.88 206 PRO A CA 1
ATOM 1660 C C . PRO A 1 206 ? -12.453 8.193 20.093 1.00 38.88 206 PRO A C 1
ATOM 1662 O O . PRO A 1 206 ? -13.232 8.709 19.299 1.00 38.88 206 PRO A O 1
ATOM 1665 N N . PHE A 1 207 ? -12.452 6.878 20.322 1.00 46.94 207 PHE A N 1
ATOM 1666 C CA . PHE A 1 207 ? -13.228 5.938 19.526 1.00 46.94 207 PHE A CA 1
ATOM 1667 C C . PHE A 1 207 ? -14.712 6.290 19.626 1.00 46.94 207 PHE A C 1
ATOM 1669 O O . PHE A 1 207 ? -15.299 6.213 20.708 1.00 46.94 207 PHE A O 1
ATOM 1676 N N . ASP A 1 208 ? -15.328 6.628 18.492 1.00 60.12 208 ASP A N 1
ATOM 1677 C CA . ASP A 1 208 ? -16.756 6.383 18.344 1.00 60.12 208 ASP A CA 1
ATOM 1678 C C . ASP A 1 208 ? -16.943 4.865 18.456 1.00 60.12 208 ASP A C 1
ATOM 1680 O O . ASP A 1 208 ? -16.225 4.074 17.838 1.00 60.12 208 ASP A O 1
ATOM 1684 N N . ILE A 1 209 ? -17.852 4.459 19.334 1.00 68.81 209 ILE A N 1
ATOM 1685 C CA . ILE A 1 209 ? -18.073 3.054 19.672 1.00 68.81 209 ILE A CA 1
ATOM 1686 C C . ILE A 1 209 ? -18.451 2.274 18.418 1.00 68.81 209 ILE A C 1
ATOM 1688 O O . ILE A 1 209 ? -19.261 2.754 17.630 1.00 68.81 209 ILE A O 1
ATOM 1692 N N . PRO A 1 210 ? -17.926 1.062 18.190 1.00 73.88 210 PRO A N 1
ATOM 1693 C CA . PRO A 1 210 ? -18.344 0.293 17.029 1.00 73.88 210 PRO A CA 1
ATOM 1694 C C . PRO A 1 210 ? -19.862 0.058 17.061 1.00 73.88 210 PRO A C 1
ATOM 1696 O O . PRO A 1 210 ? -20.407 -0.437 18.044 1.00 73.88 210 PRO A O 1
ATOM 1699 N N . LYS A 1 211 ? -20.567 0.379 15.970 1.00 80.56 211 LYS A N 1
ATOM 1700 C CA . LYS A 1 211 ? -22.032 0.213 15.881 1.00 80.56 211 LYS A CA 1
ATOM 1701 C C . LYS A 1 211 ? -22.488 -1.245 15.839 1.00 80.56 211 LYS A C 1
ATOM 1703 O O . LYS A 1 211 ? -23.684 -1.499 15.804 1.00 80.56 211 LYS A O 1
ATOM 1708 N N . ILE A 1 212 ? -21.571 -2.208 15.815 1.00 78.75 212 ILE A N 1
ATOM 1709 C CA . ILE A 1 212 ? -21.877 -3.636 15.724 1.00 78.75 212 ILE A CA 1
ATOM 1710 C C . ILE A 1 212 ? -21.184 -4.363 16.873 1.00 78.75 212 ILE A C 1
ATOM 1712 O O . ILE A 1 212 ? -19.976 -4.232 17.063 1.00 78.75 212 ILE A O 1
ATOM 1716 N N . PHE A 1 213 ? -21.935 -5.198 17.590 1.00 84.75 213 PHE A N 1
ATOM 1717 C CA . PHE A 1 213 ? -21.422 -6.090 18.623 1.00 84.75 213 PHE A CA 1
ATOM 1718 C C . PHE A 1 213 ? -21.771 -7.546 18.292 1.00 84.75 213 PHE A C 1
ATOM 1720 O O . PHE A 1 213 ? -22.941 -7.908 18.182 1.00 84.75 213 PHE A O 1
ATOM 1727 N N . ARG A 1 214 ? -20.745 -8.398 18.125 1.00 85.25 214 ARG A N 1
ATOM 1728 C CA . ARG A 1 214 ? -20.879 -9.842 17.817 1.00 85.25 214 ARG A CA 1
ATOM 1729 C C . ARG A 1 214 ? -21.858 -10.144 16.668 1.00 85.25 214 ARG A C 1
ATOM 1731 O O . ARG A 1 214 ? -22.672 -11.059 16.758 1.00 85.25 214 ARG A O 1
ATOM 1738 N N . GLY A 1 215 ? -21.768 -9.361 15.594 1.00 74.75 215 GLY A N 1
ATOM 1739 C CA . GLY A 1 215 ? -22.600 -9.521 14.398 1.00 74.75 215 GLY A CA 1
ATOM 1740 C C . GLY A 1 215 ? -24.006 -8.920 14.499 1.00 74.75 215 GLY A C 1
ATOM 1741 O O . GLY A 1 215 ? -24.743 -8.986 13.522 1.00 74.75 215 GLY A O 1
ATOM 1742 N N . LYS A 1 216 ? -24.376 -8.302 15.630 1.00 81.56 216 LYS A N 1
ATOM 1743 C CA . LYS A 1 216 ? -25.625 -7.549 15.781 1.00 81.56 216 LYS A CA 1
ATOM 1744 C C . LYS A 1 216 ? -25.365 -6.043 15.714 1.00 81.56 216 LYS A C 1
ATOM 1746 O O . LYS A 1 216 ? -24.505 -5.537 16.431 1.00 81.56 216 LYS A O 1
ATOM 1751 N N . LEU A 1 217 ? -26.129 -5.339 14.879 1.00 78.06 217 LEU A N 1
ATOM 1752 C CA . LEU A 1 217 ? -26.159 -3.876 14.852 1.00 78.06 217 LEU A CA 1
ATOM 1753 C C . LEU A 1 217 ? -26.783 -3.348 16.153 1.00 78.06 217 LEU A C 1
ATOM 1755 O O . LEU A 1 217 ? -27.848 -3.810 16.565 1.00 78.06 217 LEU A O 1
ATOM 1759 N N . LEU A 1 218 ? -26.102 -2.404 16.795 1.00 84.38 218 LEU A N 1
ATOM 1760 C CA . LEU A 1 218 ? -26.592 -1.688 17.962 1.00 84.38 218 LEU A CA 1
ATOM 1761 C C . LEU A 1 218 ? -27.701 -0.727 17.541 1.00 84.38 218 LEU A C 1
ATOM 1763 O O . LEU A 1 218 ? -27.567 0.007 16.562 1.00 84.38 218 LEU A O 1
ATOM 1767 N N . GLU A 1 219 ? -28.780 -0.701 18.312 1.00 79.75 219 GLU A N 1
ATOM 1768 C CA . GLU A 1 219 ? -29.805 0.328 18.177 1.00 79.75 219 GLU A CA 1
ATOM 1769 C C . GLU A 1 219 ? -29.234 1.693 18.590 1.00 79.75 219 GLU A C 1
ATOM 1771 O O . GLU A 1 219 ? -28.325 1.777 19.420 1.00 79.75 219 GLU A O 1
ATOM 1776 N N . ASN A 1 220 ? -29.779 2.783 18.045 1.00 74.81 220 ASN A N 1
ATOM 1777 C CA . ASN A 1 220 ? -29.246 4.128 18.300 1.00 74.81 220 ASN A CA 1
ATOM 1778 C C . ASN A 1 220 ? -29.168 4.455 19.801 1.00 74.81 220 ASN A C 1
ATOM 1780 O O . ASN A 1 220 ? -28.158 4.970 20.264 1.00 74.81 220 ASN A O 1
ATOM 1784 N N . TRP A 1 221 ? -30.178 4.086 20.592 1.00 83.38 221 TRP A N 1
ATOM 1785 C CA . TRP A 1 221 ? -30.146 4.319 22.040 1.00 83.38 221 TRP A CA 1
ATOM 1786 C C . TRP A 1 221 ? -29.073 3.481 22.757 1.00 83.38 221 TRP A C 1
ATOM 1788 O O . TRP A 1 221 ? -28.531 3.921 23.770 1.00 83.38 221 TRP A O 1
ATOM 1798 N N . GLN A 1 222 ? -28.747 2.288 22.244 1.00 89.25 222 GLN A N 1
ATOM 1799 C CA . GLN A 1 222 ? -27.678 1.445 22.783 1.00 89.25 222 GLN A CA 1
ATOM 1800 C C . GLN A 1 222 ? -26.323 2.097 22.527 1.00 89.25 222 GLN A C 1
ATOM 1802 O O . GLN A 1 222 ? -25.492 2.195 23.427 1.00 89.25 222 GLN A O 1
ATOM 1807 N N . TYR A 1 223 ? -26.132 2.578 21.302 1.00 84.19 223 TYR A N 1
ATOM 1808 C CA . TYR A 1 223 ? -24.944 3.307 20.891 1.00 84.19 223 TYR A CA 1
ATOM 1809 C C . TYR A 1 223 ? -24.708 4.558 21.748 1.00 84.19 223 TYR A C 1
ATOM 1811 O O . TYR A 1 223 ? -23.624 4.710 22.309 1.00 84.19 223 TYR A O 1
ATOM 1819 N N . GLU A 1 224 ? -25.722 5.415 21.911 1.00 81.56 224 GLU A N 1
ATOM 1820 C CA . GLU A 1 224 ? -25.598 6.656 22.693 1.00 81.56 224 GLU A CA 1
ATOM 1821 C C . GLU A 1 224 ? -25.262 6.385 24.165 1.00 81.56 224 GLU A C 1
ATOM 1823 O O . GLU A 1 224 ? -24.403 7.044 24.748 1.00 81.56 224 GLU A O 1
ATOM 1828 N N . LYS A 1 225 ? -25.862 5.351 24.763 1.00 89.31 225 LYS A N 1
ATOM 1829 C CA . LYS A 1 225 ? -25.554 4.958 26.144 1.00 89.31 225 LYS A CA 1
ATOM 1830 C C . LYS A 1 225 ? -24.135 4.436 26.309 1.00 89.31 225 LYS A C 1
ATOM 1832 O O . LYS A 1 225 ? -23.425 4.853 27.220 1.00 89.31 225 LYS A O 1
ATOM 1837 N N . LEU A 1 226 ? -23.681 3.579 25.399 1.00 89.38 226 LEU A N 1
ATOM 1838 C CA . LEU A 1 226 ? -22.285 3.144 25.391 1.00 89.38 226 LEU A CA 1
ATOM 1839 C C . LEU A 1 226 ? -21.349 4.351 25.228 1.00 89.38 226 LEU A C 1
ATOM 1841 O O . LEU A 1 226 ? -20.290 4.396 25.854 1.00 89.38 226 LEU A O 1
ATOM 1845 N N . LYS A 1 227 ? -21.757 5.366 24.448 1.00 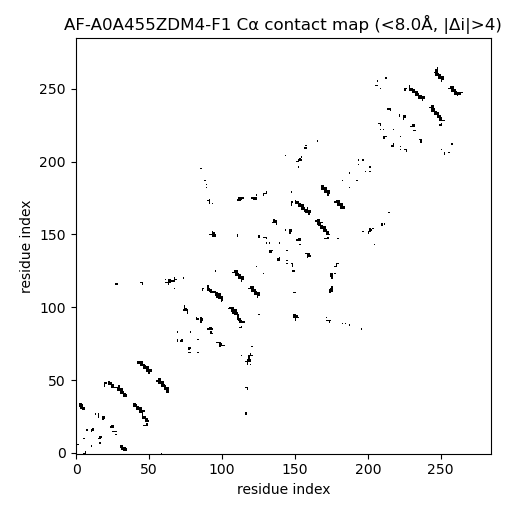83.19 227 LYS A N 1
ATOM 1846 C CA . LYS A 1 227 ? -21.004 6.615 24.234 1.00 83.19 227 LYS A CA 1
ATOM 1847 C C . LYS A 1 227 ? -20.918 7.459 25.488 1.00 83.19 227 LYS A C 1
ATOM 1849 O O . LYS A 1 227 ? -19.856 8.029 25.749 1.00 83.19 227 LYS A O 1
ATOM 1854 N N . ALA A 1 228 ? -21.951 7.437 26.317 1.00 86.06 228 ALA A N 1
ATOM 1855 C CA . ALA A 1 228 ? -21.934 7.990 27.665 1.00 86.06 228 ALA A CA 1
ATOM 1856 C C . ALA A 1 228 ? -21.106 7.156 28.670 1.00 86.06 228 ALA A C 1
ATOM 1858 O O . ALA A 1 228 ? -20.875 7.610 29.786 1.00 86.06 228 ALA A O 1
ATOM 1859 N N . GLY A 1 229 ? -20.599 5.978 28.283 1.00 87.31 229 GLY A N 1
ATOM 1860 C CA . GLY A 1 229 ? -19.885 5.058 29.177 1.00 87.31 229 GLY A CA 1
ATOM 1861 C C . GLY A 1 229 ? -20.815 4.180 30.020 1.00 87.31 229 GLY A C 1
ATOM 1862 O O . GLY A 1 229 ? -20.371 3.565 30.986 1.00 87.31 229 GLY A O 1
ATOM 1863 N N . GLU A 1 230 ? -22.100 4.115 29.672 1.00 90.56 230 GLU A N 1
ATOM 1864 C CA . GLU A 1 230 ? -23.084 3.292 30.367 1.00 90.56 230 GLU A CA 1
ATOM 1865 C C . GLU A 1 230 ? -23.062 1.831 29.903 1.00 90.56 230 GLU A C 1
ATOM 1867 O O . GLU A 1 230 ? -22.616 1.480 28.807 1.00 90.56 230 GLU A O 1
ATOM 1872 N N . ILE A 1 231 ? -23.634 0.974 30.749 1.00 92.88 231 ILE A N 1
ATOM 1873 C CA . ILE A 1 231 ? -23.897 -0.428 30.440 1.00 92.88 231 ILE A CA 1
ATOM 1874 C C . ILE A 1 231 ? -25.260 -0.553 29.762 1.00 92.88 231 ILE A C 1
ATOM 1876 O O . ILE A 1 231 ? -26.272 -0.047 30.250 1.00 92.88 231 ILE A O 1
ATOM 1880 N N . VAL A 1 232 ? -25.308 -1.303 28.670 1.00 94.31 232 VAL A N 1
ATOM 1881 C CA . VAL A 1 232 ? -26.496 -1.460 27.837 1.00 94.31 232 VAL A CA 1
ATOM 1882 C C . VAL A 1 232 ? -26.898 -2.919 27.721 1.00 94.31 232 VAL A C 1
ATOM 1884 O O . VAL A 1 232 ? -26.060 -3.798 27.559 1.00 94.31 232 VAL A O 1
ATOM 1887 N N . TYR A 1 233 ? -28.200 -3.191 27.779 1.00 94.75 233 TYR A N 1
ATOM 1888 C CA . TYR A 1 233 ? -28.734 -4.523 27.513 1.00 94.75 233 TYR A CA 1
ATOM 1889 C C . TYR A 1 233 ? -28.809 -4.798 26.009 1.00 94.75 233 TYR A C 1
ATOM 1891 O O . TYR A 1 233 ? -29.301 -3.964 25.249 1.00 94.75 233 TYR A O 1
ATOM 1899 N N . ILE A 1 234 ? -28.383 -5.988 25.595 1.00 93.69 234 ILE A N 1
ATOM 1900 C CA . ILE A 1 234 ? -28.435 -6.463 24.215 1.00 93.69 234 ILE A CA 1
ATOM 1901 C C . ILE A 1 234 ? -28.957 -7.904 24.162 1.00 93.69 234 ILE A C 1
ATOM 1903 O O . ILE A 1 234 ? -28.537 -8.774 24.923 1.00 93.69 234 ILE A O 1
ATOM 1907 N N . ASN A 1 235 ? -29.886 -8.162 23.246 1.00 91.38 235 ASN A N 1
ATOM 1908 C CA . ASN A 1 235 ? -30.490 -9.474 22.990 1.00 91.38 235 ASN A CA 1
ATOM 1909 C C . ASN A 1 235 ? -30.235 -9.931 21.544 1.00 91.38 235 ASN A C 1
ATOM 1911 O O . ASN A 1 235 ? -29.670 -9.179 20.752 1.00 91.38 235 ASN A O 1
ATOM 1915 N N . GLY A 1 236 ? -30.665 -11.142 21.181 1.00 85.25 236 GLY A N 1
ATOM 1916 C CA . GLY A 1 236 ? -30.587 -11.632 19.797 1.00 85.25 236 GLY A CA 1
ATOM 1917 C C . GLY A 1 236 ? -29.160 -11.887 19.302 1.00 85.25 236 GLY A C 1
ATOM 1918 O O . GLY A 1 236 ? -28.911 -11.877 18.099 1.00 85.25 236 GLY A O 1
ATOM 1919 N N . LEU A 1 237 ? -28.209 -12.089 20.216 1.00 88.38 237 LEU A N 1
ATOM 1920 C CA . LEU A 1 237 ? -26.863 -12.532 19.867 1.00 88.38 237 LEU A CA 1
ATOM 1921 C C . LEU A 1 237 ? -26.901 -14.026 19.570 1.00 88.38 237 LEU A C 1
ATOM 1923 O O . LEU A 1 237 ? -27.608 -14.754 20.253 1.00 88.38 237 LEU A O 1
ATOM 1927 N N . THR A 1 238 ? -26.121 -14.504 18.605 1.00 86.50 238 THR A N 1
ATOM 1928 C CA . THR A 1 238 ? -26.123 -15.925 18.219 1.00 86.50 238 THR A CA 1
ATOM 1929 C C . THR A 1 238 ? -24.796 -16.574 18.590 1.00 86.50 238 THR A C 1
ATOM 1931 O O . THR A 1 238 ? -23.726 -16.014 18.342 1.00 86.50 238 THR A O 1
ATOM 1934 N N . ASN A 1 239 ? -24.832 -17.724 19.268 1.00 85.44 239 ASN A N 1
ATOM 1935 C CA . ASN A 1 239 ? -23.620 -18.466 19.621 1.00 85.44 239 ASN A CA 1
ATOM 1936 C C . ASN A 1 239 ? -23.160 -19.362 18.454 1.00 85.44 239 ASN A C 1
ATOM 1938 O O . ASN A 1 239 ? -23.858 -19.519 17.458 1.00 85.44 239 ASN A O 1
ATOM 1942 N N . LYS A 1 240 ? -21.990 -20.003 18.579 1.00 81.88 240 LYS A N 1
ATOM 1943 C CA . LYS A 1 240 ? -21.452 -20.887 17.522 1.00 81.88 240 LYS A CA 1
ATOM 1944 C C . LYS A 1 240 ? -22.356 -22.081 17.171 1.00 81.88 240 LYS A C 1
ATOM 1946 O O . LYS A 1 240 ? -22.190 -22.653 16.104 1.00 81.88 240 LYS A O 1
ATOM 1951 N N . LYS A 1 241 ? -23.269 -22.470 18.067 1.00 86.00 241 LYS A N 1
ATOM 1952 C CA . LYS A 1 241 ? -24.239 -23.559 17.873 1.00 86.00 241 LYS A CA 1
ATOM 1953 C C . LYS A 1 241 ? -25.571 -23.068 17.283 1.00 86.00 241 LYS A C 1
ATOM 1955 O O . LYS A 1 241 ? -26.484 -23.867 17.151 1.00 86.00 241 LYS A O 1
ATOM 1960 N N . GLY A 1 242 ? -25.700 -21.775 16.970 1.00 83.31 242 GLY A N 1
ATOM 1961 C CA . GLY A 1 242 ? -26.932 -21.177 16.449 1.00 83.31 242 GLY A CA 1
ATOM 1962 C C . GLY A 1 242 ? -27.947 -20.754 17.516 1.00 83.31 242 GLY A C 1
ATOM 1963 O O . GLY A 1 242 ? -28.964 -20.160 17.176 1.00 83.31 242 GLY A O 1
ATOM 1964 N N . ASN A 1 243 ? -27.682 -20.988 18.806 1.00 90.00 243 ASN A N 1
ATOM 1965 C CA . ASN A 1 243 ? -28.620 -20.602 19.862 1.00 90.00 243 ASN A CA 1
ATOM 1966 C C . ASN A 1 243 ? -28.500 -19.112 20.171 1.00 90.00 243 ASN A C 1
ATOM 1968 O O . ASN A 1 243 ? -27.390 -18.577 20.301 1.00 90.00 243 ASN A O 1
ATOM 1972 N N . GLN A 1 244 ? -29.650 -18.469 20.356 1.00 90.69 244 GLN A N 1
ATOM 1973 C CA . GLN A 1 244 ? -29.705 -17.071 20.745 1.00 90.69 244 GLN A CA 1
ATOM 1974 C C . GLN A 1 244 ? -29.399 -16.881 22.235 1.00 90.69 244 GLN A C 1
ATOM 1976 O O . GLN A 1 244 ? -29.717 -17.728 23.069 1.00 90.69 244 GLN A O 1
ATOM 1981 N N . TYR A 1 245 ? -28.765 -15.762 22.570 1.00 91.50 245 TYR A N 1
ATOM 1982 C CA . TYR A 1 245 ? -28.505 -15.338 23.939 1.00 91.50 245 TYR A CA 1
ATOM 1983 C C . TYR A 1 245 ? -28.555 -13.811 24.071 1.00 91.50 245 TYR A C 1
ATOM 1985 O O . TYR A 1 245 ? -28.523 -13.059 23.090 1.00 91.50 245 TYR A O 1
ATOM 1993 N N . GLN A 1 246 ? -28.625 -13.360 25.319 1.00 94.06 246 GLN A N 1
ATOM 1994 C CA . GLN A 1 246 ? -28.675 -11.955 25.706 1.00 94.06 246 GLN A CA 1
ATOM 1995 C C . GLN A 1 246 ? -27.698 -11.657 26.842 1.00 94.06 246 GLN A C 1
ATOM 1997 O O . GLN A 1 246 ? -27.208 -12.564 27.520 1.00 94.06 246 GLN A O 1
ATOM 2002 N N . GLY A 1 247 ? -27.441 -10.377 27.070 1.00 95.06 247 GLY A N 1
ATOM 2003 C CA . GLY A 1 247 ? -26.669 -9.912 28.208 1.00 95.06 247 GLY A CA 1
ATOM 2004 C C . GLY A 1 247 ? -26.517 -8.403 28.212 1.00 95.06 247 GLY A C 1
ATOM 2005 O O . GLY A 1 247 ? -27.299 -7.674 27.607 1.00 95.06 247 GLY A O 1
ATOM 2006 N N . TYR A 1 248 ? -25.495 -7.949 28.915 1.00 95.44 248 TYR A N 1
ATOM 2007 C CA . TYR A 1 248 ? -25.154 -6.551 29.088 1.00 95.44 248 TYR A CA 1
ATOM 2008 C C . TYR A 1 248 ? -23.783 -6.295 28.487 1.00 95.44 248 TYR A C 1
ATOM 2010 O O . TYR A 1 248 ? -22.885 -7.125 28.638 1.00 95.44 248 TYR A O 1
ATOM 2018 N N . ILE A 1 249 ? -23.634 -5.156 27.825 1.00 94.56 249 ILE A N 1
ATOM 2019 C CA . ILE A 1 249 ? -22.381 -4.705 27.238 1.00 94.56 249 ILE A CA 1
ATOM 2020 C C . ILE A 1 249 ? -21.987 -3.339 27.783 1.00 94.56 249 ILE A C 1
ATOM 2022 O O . ILE A 1 249 ? -22.843 -2.481 27.980 1.00 94.56 249 ILE A O 1
ATOM 2026 N N . SER A 1 250 ? -20.695 -3.147 28.002 1.00 92.94 250 SER A N 1
ATOM 2027 C CA . SER A 1 250 ? -20.054 -1.854 28.256 1.00 92.94 250 SER A CA 1
ATOM 2028 C C . SER A 1 250 ? -18.916 -1.669 27.258 1.00 92.94 250 SER A C 1
ATOM 2030 O O . SER A 1 250 ? -18.466 -2.637 26.642 1.00 92.94 250 SER A O 1
ATOM 2032 N N . TYR A 1 251 ? -18.467 -0.432 27.065 1.00 86.62 251 TYR A N 1
ATOM 2033 C CA . TYR A 1 251 ? -17.341 -0.126 26.190 1.00 86.62 251 TYR A CA 1
ATOM 2034 C C . TYR A 1 251 ? -16.246 0.581 26.983 1.00 86.62 251 TYR A C 1
ATOM 2036 O O . TYR A 1 251 ? -16.441 1.705 27.451 1.00 86.62 251 TYR A O 1
ATOM 2044 N N .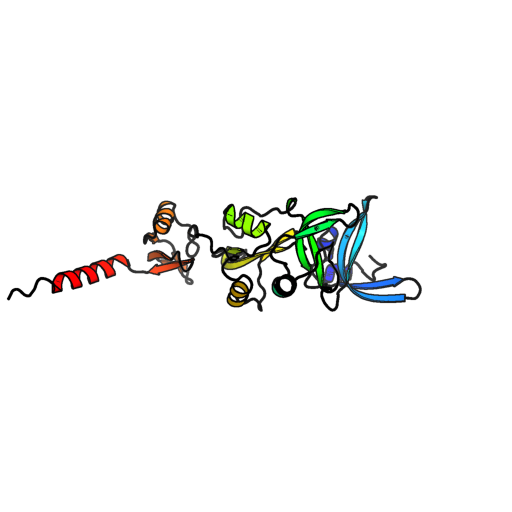 ASP A 1 252 ? -15.095 -0.071 27.136 1.00 80.38 252 ASP A N 1
ATOM 2045 C CA . ASP A 1 252 ? -13.928 0.548 27.756 1.00 80.38 252 ASP A CA 1
ATOM 2046 C C . ASP A 1 252 ? -13.198 1.396 26.705 1.00 80.38 252 ASP A C 1
ATOM 2048 O O . ASP A 1 252 ? -12.521 0.896 25.805 1.00 80.38 252 ASP A O 1
ATOM 2052 N N . LYS A 1 253 ? -13.335 2.719 26.832 1.00 70.19 253 LYS A N 1
ATOM 2053 C CA . LYS A 1 253 ? -12.720 3.701 25.927 1.00 70.19 253 LYS A CA 1
ATOM 2054 C C . LYS A 1 253 ? -11.189 3.704 25.990 1.00 70.19 253 LYS A C 1
ATOM 2056 O O . LYS A 1 253 ? -10.554 4.109 25.019 1.00 70.19 253 LYS A O 1
ATOM 2061 N N . ASN A 1 254 ? -10.591 3.250 27.092 1.00 68.94 254 ASN A N 1
ATOM 2062 C CA . ASN A 1 254 ? -9.137 3.213 27.256 1.00 68.94 254 ASN A CA 1
ATOM 2063 C C . ASN A 1 254 ? -8.525 2.070 26.440 1.00 68.94 254 ASN A C 1
ATOM 2065 O O . ASN A 1 254 ? -7.467 2.214 25.815 1.00 68.94 254 ASN A O 1
ATOM 2069 N N . ASN A 1 255 ? -9.194 0.916 26.442 1.00 70.00 255 ASN A N 1
ATOM 2070 C CA . ASN A 1 255 ? -8.714 -0.279 25.758 1.00 70.00 255 ASN A CA 1
ATOM 2071 C C . ASN A 1 255 ? -9.362 -0.502 24.373 1.00 70.00 255 ASN A C 1
ATOM 2073 O O . ASN A 1 255 ? -8.789 -1.256 23.587 1.00 70.00 255 ASN A O 1
ATOM 2077 N N . GLY A 1 256 ? -10.463 0.194 24.061 1.00 68.81 256 GLY A N 1
ATOM 2078 C CA . GLY A 1 256 ? -11.208 0.114 22.799 1.00 68.81 256 GLY A CA 1
ATOM 2079 C C . GLY A 1 256 ? -12.154 -1.086 22.693 1.00 68.81 256 GLY A C 1
ATOM 2080 O O . GLY A 1 256 ? -12.586 -1.432 21.602 1.00 68.81 256 GLY A O 1
ATOM 2081 N N . LYS A 1 257 ? -12.462 -1.783 23.792 1.00 78.94 257 LYS A N 1
ATOM 2082 C CA . LYS A 1 257 ? -13.144 -3.084 23.748 1.00 78.94 257 LYS A CA 1
ATOM 2083 C C . LYS A 1 257 ? -14.529 -3.040 24.363 1.00 78.94 257 LYS A C 1
ATOM 2085 O O . LYS A 1 257 ? -14.776 -2.393 25.377 1.00 78.94 257 LYS A O 1
ATOM 2090 N N . PHE A 1 258 ? -15.409 -3.851 23.784 1.00 85.00 258 PHE A N 1
ATOM 2091 C CA . PHE A 1 258 ? -16.635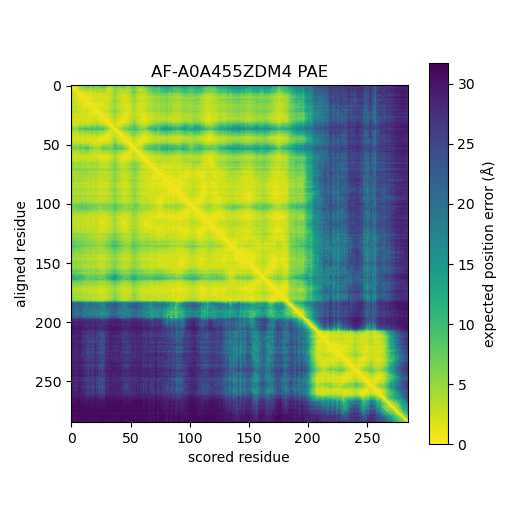 -4.246 24.454 1.00 85.00 258 PHE A CA 1
ATOM 2092 C C . PHE A 1 258 ? -16.357 -5.285 25.532 1.00 85.00 258 PHE A C 1
ATOM 2094 O O . PHE A 1 258 ? -15.770 -6.336 25.258 1.00 85.00 258 PHE A O 1
ATOM 2101 N N . GLU A 1 259 ? -16.885 -5.044 26.721 1.00 89.81 259 GLU A N 1
ATOM 2102 C CA . GLU A 1 259 ? -17.033 -6.066 27.746 1.00 89.81 259 GLU A CA 1
ATOM 2103 C C . GLU A 1 259 ? -18.460 -6.598 27.720 1.00 89.81 259 GLU A C 1
ATOM 2105 O O . GLU A 1 259 ? -19.408 -5.874 27.426 1.00 89.81 259 GLU A O 1
ATOM 2110 N N . PHE A 1 260 ? -18.620 -7.890 28.001 1.00 91.50 260 PHE A N 1
ATOM 2111 C CA . PHE A 1 260 ? -19.922 -8.545 28.003 1.00 91.50 260 PHE A CA 1
ATOM 2112 C C . PHE A 1 260 ? -20.126 -9.306 29.302 1.00 91.50 260 PHE A C 1
ATOM 2114 O O . PHE A 1 260 ? -19.278 -10.104 29.702 1.00 91.50 260 PHE A O 1
ATOM 2121 N N . SER A 1 261 ? -21.301 -9.141 29.897 1.00 92.25 261 SER A N 1
ATOM 2122 C CA . SER A 1 261 ? -21.719 -9.888 31.073 1.00 92.25 261 SER A CA 1
ATOM 2123 C C . SER A 1 261 ? -23.130 -10.435 30.902 1.00 92.25 261 SER A C 1
ATOM 2125 O O . SER A 1 261 ? -24.061 -9.723 30.535 1.00 92.25 261 SER A O 1
ATOM 2127 N N . PHE A 1 262 ? -23.322 -11.704 31.259 1.00 90.38 262 PHE A N 1
ATOM 2128 C CA . PHE A 1 262 ? -24.657 -12.305 31.337 1.00 90.38 262 PHE A CA 1
ATOM 2129 C C . PHE A 1 262 ? -25.498 -11.735 32.490 1.00 90.38 262 PHE A C 1
ATOM 2131 O O . PHE A 1 262 ? -26.720 -11.855 32.487 1.00 90.38 262 PHE A O 1
ATOM 2138 N N . LYS A 1 263 ? -24.858 -11.121 33.492 1.00 88.12 263 LYS A N 1
ATOM 2139 C CA . LYS A 1 263 ? -25.515 -10.532 34.666 1.00 88.12 263 LYS A CA 1
ATOM 2140 C C . LYS A 1 263 ? -25.272 -9.029 34.688 1.00 88.12 263 LYS A C 1
ATOM 2142 O O . LYS A 1 263 ? -24.158 -8.603 34.408 1.00 88.12 263 LYS A O 1
ATOM 2147 N N . ASN A 1 264 ? -26.278 -8.240 35.063 1.00 82.44 264 ASN A N 1
ATOM 2148 C CA . ASN A 1 264 ? -26.126 -6.788 35.165 1.00 82.44 264 ASN A CA 1
ATOM 2149 C C . ASN A 1 264 ? -25.003 -6.434 36.171 1.00 82.44 264 ASN A C 1
ATOM 2151 O O . ASN A 1 264 ? -25.186 -6.706 37.364 1.00 82.44 264 ASN A O 1
ATOM 2155 N N . PRO A 1 265 ? -23.874 -5.849 35.729 1.00 74.19 265 PRO A N 1
ATOM 2156 C CA . PRO A 1 265 ? -22.745 -5.527 36.604 1.00 74.19 265 PRO A CA 1
ATOM 2157 C C . PRO A 1 265 ? -23.111 -4.506 37.689 1.00 74.19 265 PRO A C 1
ATOM 2159 O O . PRO A 1 265 ? -22.735 -4.691 38.846 1.00 74.19 265 PRO A O 1
ATOM 2162 N N . ASN A 1 266 ? -23.983 -3.540 37.376 1.00 70.81 266 ASN A N 1
ATOM 2163 C CA . ASN A 1 266 ? -24.423 -2.506 38.323 1.00 70.81 266 ASN A CA 1
ATOM 2164 C C . ASN A 1 266 ? -25.177 -3.087 39.532 1.00 70.81 266 ASN A C 1
ATOM 2166 O O . ASN A 1 266 ? -25.213 -2.475 40.596 1.00 70.81 266 ASN A O 1
ATOM 2170 N N . LYS A 1 267 ? -25.770 -4.288 39.415 1.00 62.59 267 LYS A N 1
ATOM 2171 C CA . LYS A 1 267 ? -26.414 -4.954 40.561 1.00 62.59 267 LYS A CA 1
ATOM 2172 C C . LYS A 1 267 ? -25.406 -5.494 41.580 1.00 62.59 267 LYS A C 1
ATOM 2174 O O . LYS A 1 267 ? -25.778 -5.617 42.743 1.00 62.59 267 LYS A O 1
ATOM 2179 N N . LYS A 1 268 ? -24.168 -5.816 41.183 1.00 55.62 268 LYS A N 1
ATOM 2180 C CA . LYS A 1 268 ? -23.120 -6.261 42.118 1.00 55.62 268 LYS A CA 1
ATOM 2181 C C . LYS A 1 268 ? -22.547 -5.086 42.907 1.00 55.62 268 LYS A C 1
ATOM 2183 O O . LYS A 1 268 ? -22.538 -5.153 44.130 1.00 55.62 268 LYS A O 1
ATOM 2188 N N . GLU A 1 269 ? -22.208 -3.987 42.236 1.00 55.41 269 GLU A N 1
ATOM 2189 C CA . GLU A 1 269 ? -21.707 -2.769 42.895 1.00 55.41 269 GLU A CA 1
ATOM 2190 C C . GLU A 1 269 ? -22.742 -2.167 43.856 1.00 55.41 269 GLU A C 1
ATOM 2192 O O . GLU A 1 269 ? -22.410 -1.792 44.976 1.00 55.41 269 GLU A O 1
ATOM 2197 N N . GLN A 1 270 ? -24.030 -2.170 43.490 1.00 50.00 270 GLN A N 1
ATOM 2198 C CA . GLN A 1 270 ? -25.103 -1.723 44.388 1.00 50.00 270 GLN A CA 1
ATOM 2199 C C . GLN A 1 270 ? -25.338 -2.663 45.585 1.00 50.00 270 GLN A C 1
ATOM 2201 O O . GLN A 1 270 ? -25.829 -2.218 46.623 1.00 50.00 270 GLN A O 1
ATOM 2206 N N . GLN A 1 271 ? -25.011 -3.954 45.471 1.00 49.25 271 GLN A N 1
ATOM 2207 C CA . GLN A 1 271 ? -25.091 -4.908 46.586 1.00 49.25 271 GLN A CA 1
ATOM 2208 C C . GLN A 1 271 ? -23.869 -4.817 47.510 1.00 49.25 271 GLN A C 1
ATOM 2210 O O . GLN A 1 271 ? -24.021 -4.922 48.728 1.00 49.25 271 GLN A O 1
ATOM 2215 N N . GLU A 1 272 ? -22.680 -4.568 46.963 1.00 51.41 272 GLU A N 1
ATOM 2216 C CA . GLU A 1 272 ? -21.450 -4.340 47.731 1.00 51.41 272 GLU A CA 1
ATOM 2217 C C . GLU A 1 272 ? -21.469 -2.980 48.444 1.00 51.41 272 GLU A C 1
ATOM 2219 O O . GLU A 1 272 ? -21.202 -2.924 49.644 1.00 51.41 272 GLU A O 1
ATOM 2224 N N . ALA A 1 273 ? -21.931 -1.912 47.785 1.00 48.09 273 ALA A N 1
ATOM 2225 C CA . ALA A 1 273 ? -22.125 -0.601 48.411 1.00 48.09 273 ALA A CA 1
ATOM 2226 C C . ALA A 1 273 ? -23.155 -0.644 49.557 1.00 48.09 273 ALA A C 1
ATOM 2228 O O . ALA A 1 273 ? -22.938 -0.044 50.611 1.00 48.09 273 ALA A O 1
ATOM 2229 N N . LYS A 1 274 ? -24.242 -1.421 49.409 1.00 48.78 274 LYS A N 1
ATOM 2230 C CA . LYS A 1 274 ? -25.222 -1.641 50.490 1.00 48.78 274 LYS A CA 1
ATOM 2231 C C . LYS A 1 274 ? -24.644 -2.435 51.666 1.00 48.78 274 LYS A C 1
ATOM 2233 O O . LYS A 1 274 ? -24.959 -2.107 52.811 1.00 48.78 274 LYS A O 1
ATOM 2238 N N . LYS A 1 275 ? -23.774 -3.424 51.418 1.00 48.78 275 LYS A N 1
ATOM 2239 C CA . LYS A 1 275 ? -23.054 -4.154 52.481 1.00 48.78 275 LYS A CA 1
ATOM 2240 C C . LYS A 1 275 ? -22.101 -3.244 53.259 1.00 48.78 275 LYS A C 1
ATOM 2242 O O . LYS A 1 275 ? -22.075 -3.322 54.482 1.00 48.78 275 LYS A O 1
ATOM 2247 N N . ILE A 1 276 ? -21.386 -2.345 52.582 1.00 52.06 276 ILE A N 1
ATOM 2248 C CA . ILE A 1 276 ? -20.454 -1.402 53.224 1.00 52.06 276 ILE A CA 1
ATOM 2249 C C . ILE A 1 276 ? -21.217 -0.347 54.050 1.00 52.06 276 ILE A C 1
ATOM 2251 O O . ILE A 1 276 ? -20.833 -0.063 55.183 1.00 52.06 276 ILE A O 1
ATOM 2255 N N . SER A 1 277 ? -22.358 0.160 53.562 1.00 47.16 277 SER A N 1
ATOM 2256 C CA . SER A 1 277 ? -23.202 1.108 54.319 1.00 47.16 277 SER A CA 1
ATOM 2257 C C . SER A 1 277 ? -23.966 0.489 55.501 1.00 47.16 277 SER A C 1
ATOM 2259 O O . SER A 1 277 ? -24.435 1.213 56.377 1.00 47.16 277 SER A O 1
ATOM 2261 N N . GLY A 1 278 ? -24.118 -0.840 55.528 1.00 43.34 278 GLY A N 1
ATOM 2262 C CA . GLY A 1 278 ? -24.772 -1.563 56.623 1.00 43.34 278 GLY A CA 1
ATOM 2263 C C . GLY A 1 278 ? -23.861 -1.805 57.830 1.00 43.34 278 GLY A C 1
ATOM 2264 O O . GLY A 1 278 ? -24.355 -1.938 58.945 1.00 43.34 278 GLY A O 1
ATOM 2265 N N . ILE A 1 279 ? -22.538 -1.817 57.629 1.00 50.00 279 ILE A N 1
ATOM 2266 C CA . ILE A 1 279 ? -21.551 -2.091 58.687 1.00 50.00 279 ILE A CA 1
ATOM 2267 C C . ILE A 1 279 ? -21.207 -0.817 59.488 1.00 50.00 279 ILE A C 1
ATOM 2269 O O . ILE A 1 279 ? -20.859 -0.908 60.662 1.00 50.00 279 ILE A O 1
ATOM 2273 N N . SER A 1 280 ? -21.377 0.386 58.921 1.00 48.62 280 SER A N 1
ATOM 2274 C CA . SER A 1 280 ? -21.020 1.651 59.592 1.00 48.62 280 SER A CA 1
ATOM 2275 C C . SER A 1 280 ? -22.082 2.221 60.549 1.00 48.62 280 SER A C 1
ATOM 2277 O O . SER A 1 280 ? -21.831 3.234 61.196 1.00 48.62 280 SER A O 1
ATOM 2279 N N . LYS A 1 281 ? -23.254 1.584 60.696 1.00 47.97 281 LYS A N 1
ATOM 2280 C CA . LYS A 1 281 ? -24.333 2.043 61.601 1.00 47.97 281 LYS A CA 1
ATOM 2281 C C . LYS A 1 281 ? -24.403 1.307 62.948 1.00 47.97 281 LYS A C 1
ATOM 2283 O O . LYS A 1 281 ? -25.438 1.341 63.607 1.00 47.97 281 LYS A O 1
ATOM 2288 N N . GLY A 1 282 ? -23.317 0.668 63.382 1.00 51.06 282 GLY A N 1
ATOM 2289 C CA . GLY A 1 282 ? -23.308 -0.158 64.592 1.00 51.06 282 GLY A CA 1
ATOM 2290 C C . GLY A 1 282 ? -22.066 -0.012 65.464 1.00 51.06 282 GLY A C 1
ATOM 2291 O O . GLY A 1 282 ? -21.347 -0.985 65.648 1.00 51.06 282 GLY A O 1
ATOM 2292 N N . ARG A 1 283 ? -21.823 1.176 66.030 1.00 40.53 283 ARG A N 1
ATOM 2293 C CA . ARG A 1 283 ? -21.179 1.325 67.350 1.00 40.53 283 ARG A CA 1
ATOM 2294 C C . ARG A 1 283 ? -21.386 2.750 67.865 1.00 40.53 283 ARG A C 1
ATOM 2296 O O . ARG A 1 283 ? -20.646 3.662 67.521 1.00 40.53 283 ARG A O 1
ATOM 2303 N N . LYS A 1 284 ? -22.439 2.931 68.664 1.00 46.44 284 LYS A N 1
ATOM 2304 C CA . LYS A 1 284 ? -22.467 3.966 69.700 1.00 46.44 284 LYS A CA 1
ATOM 2305 C C . LYS A 1 284 ? -21.863 3.336 70.947 1.00 46.44 284 LYS A C 1
ATOM 2307 O O . LYS A 1 284 ? -22.463 2.395 71.459 1.00 46.44 284 LYS A O 1
ATOM 2312 N N . LEU A 1 285 ? -20.719 3.845 71.380 1.00 37.62 285 LEU A N 1
ATOM 2313 C CA . LEU A 1 285 ? -20.299 3.947 72.776 1.00 37.62 285 LEU A CA 1
ATOM 2314 C C . LEU A 1 285 ? -19.516 5.254 72.882 1.00 37.62 285 LEU A C 1
ATOM 2316 O O . LEU A 1 285 ? -18.621 5.441 72.028 1.00 37.62 285 LEU A O 1
#

Radius of gyration: 26.69 Å; Cα contacts (8 Å, |Δi|>4): 470; chains: 1; bounding box: 55×45×103 Å

Secondary structure (DSSP, 8-state):
-GGGT--HHHHHHTT-HHHHHTTPPPSS-EEEEEEETTEEEEEEEEEEEEE-TTS-EEEEEEEPPSS---SS-BTTBPPPHHHHHHHHHHSEEEEEEEEE-TTT--EEEEEEEE-TTT--EEEEEGGG----SEETTEEPPHHHHHHHHTT--EEEEEEE-TTS-EEEEEEEEETTTTEEEE---TT--HHHHHHHSTTTTS---SPPPPSEETTEEPPHHHHHHHHTT--EEEEEEE-TTS-EEEEEEEEETTTTEEEEESS-THHHHHHHHHHHHHHTT----

Organism: NCBI:txid1117645

Solvent-accessible surface area (backbone atoms only — not comparable to full-atom values): 16582 Å² total; per-residue (Å²): 98,62,76,34,63,43,53,68,68,63,31,51,79,68,70,29,42,69,49,26,77,73,47,32,59,35,92,54,76,43,72,34,35,46,72,58,87,92,46,77,49,75,49,48,22,32,42,26,42,42,64,48,99,84,66,51,78,41,79,47,78,42,58,55,43,99,57,60,74,66,88,52,61,59,46,79,36,71,66,46,76,64,38,50,49,28,29,75,71,75,28,26,39,46,42,68,44,69,29,38,40,92,86,76,67,45,80,40,56,20,29,43,11,36,40,85,80,26,32,42,79,27,70,30,53,49,91,75,63,68,76,73,63,56,55,44,89,42,75,58,50,73,67,58,47,49,39,33,66,43,24,22,54,40,74,48,70,68,30,42,42,99,84,72,48,68,43,68,49,41,32,29,37,30,28,70,77,68,38,74,41,72,63,81,47,91,85,57,45,71,68,55,51,53,63,72,38,60,90,77,50,53,62,74,60,90,68,76,72,74,61,56,57,85,90,37,74,54,52,70,71,48,48,54,38,33,71,74,60,34,77,34,82,49,67,82,35,63,46,100,85,68,50,71,47,61,32,30,36,36,49,44,80,91,82,73,42,76,46,78,34,82,56,68,65,70,60,52,56,56,51,51,54,51,54,58,63,62,63,76,78,72,81,90,129

Foldseek 3Di:
DVQFVDDPVQCVVLVNPVCQVVQHKGPDWDWTWHDDPPDIDIFTWIWHWDQDPVRDTDIDTQTADPAAPQPDADQNHRADPLQVVCCVQQQWSAAWDFGQDPPPRDTFTWTWGADPGRNYIAIAGLVLQDADCDAQNDGDDPVQVVLQSRQFKEKDFQRQDPVRDTGIFIWHQHRVVSYIDTRPDPVPDVVVSCVSCDPPSHPPDLDQQPQDDQNRGNDPVQSVCLVVQHKDKDWQHADPVRDTDIFIWHADSVVRDIDTDNDDPVVVVVVVVVVVVVVVPDDDD